Protein AF-0000000084946581 (afdb_homodimer)

Nearest PDB structures (foldseek):
  7b93-assembly1_Y  TM=4.984E-01  e=3.154E+00  Mus musculus
  7b93-assembly1_Y  TM=4.983E-01  e=3.154E+00  Mus musculus

InterPro domains:
  IPR021560 Protein of unknown function DUF3021 [PF11457] (9-138)

Organism: NCBI:txid445974

pLDDT: mean 90.72, std 8.9, range [50.88, 98.25]

Radius of gyration: 22.14 Å; Cα contacts (8 Å, |Δi|>4): 263; chains: 2; bounding box: 52×68×48 Å

Structure (mmCIF, N/CA/C/O backbone):
data_AF-0000000084946581-model_v1
#
loop_
_entity.id
_entity.type
_entity.pdbx_description
1 polymer 'Uncharacterized protein'
#
loop_
_atom_site.group_PDB
_atom_site.id
_atom_site.type_symbol
_atom_site.label_atom_id
_atom_site.label_alt_id
_atom_site.label_comp_id
_atom_site.label_asym_id
_atom_site.label_entity_id
_atom_site.label_seq_id
_atom_site.pdbx_PDB_ins_code
_atom_site.Cartn_x
_atom_site.Cartn_y
_atom_site.Cartn_z
_atom_site.occupancy
_atom_site.B_iso_or_equiv
_atom_site.auth_seq_id
_atom_site.auth_comp_id
_atom_site.auth_asym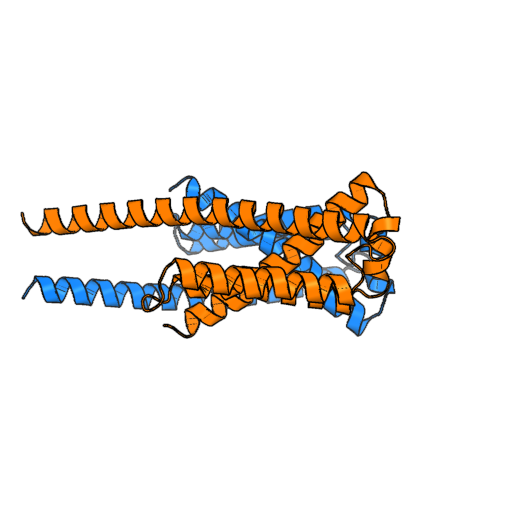_id
_atom_site.auth_atom_id
_atom_site.pdbx_PDB_model_num
ATOM 1 N N . MET A 1 1 ? -13.375 21.219 0.239 1 50.88 1 MET A N 1
ATOM 2 C CA . MET A 1 1 ? -12.898 19.859 0.03 1 50.88 1 MET A CA 1
ATOM 3 C C . MET A 1 1 ? -11.898 19.797 -1.116 1 50.88 1 MET A C 1
ATOM 5 O O . MET A 1 1 ? -12.156 20.328 -2.199 1 50.88 1 MET A O 1
ATOM 9 N N . ARG A 1 2 ? -10.484 19.656 -0.845 1 69.38 2 ARG A N 1
ATOM 10 C CA . ARG A 1 2 ? -9.508 19.922 -1.896 1 69.38 2 ARG A CA 1
ATOM 11 C C . ARG A 1 2 ? -9.266 18.672 -2.75 1 69.38 2 ARG A C 1
ATOM 13 O O . ARG A 1 2 ? -9.312 17.547 -2.244 1 69.38 2 ARG A O 1
ATOM 20 N N . PHE A 1 3 ? -9.484 18.797 -4.02 1 71.56 3 PHE A N 1
ATOM 21 C CA . PHE A 1 3 ? -9.227 17.797 -5.043 1 71.56 3 PHE A CA 1
ATOM 22 C C . PHE A 1 3 ? -7.984 16.984 -4.703 1 71.56 3 PHE A C 1
ATOM 24 O O . PHE A 1 3 ? -7.961 15.758 -4.891 1 71.56 3 PHE A O 1
ATOM 31 N N . LYS A 1 4 ? -7.148 17.562 -4.109 1 76.56 4 LYS A N 1
ATOM 32 C CA . LYS A 1 4 ? -5.891 16.906 -3.777 1 76.56 4 LYS A CA 1
ATOM 33 C C . LYS A 1 4 ? -6.09 15.852 -2.691 1 76.56 4 LYS A C 1
ATOM 35 O O . LYS A 1 4 ? -5.453 14.797 -2.721 1 76.56 4 LYS A O 1
ATOM 40 N N . ASP A 1 5 ? -6.965 16.094 -1.847 1 81.12 5 ASP A N 1
ATOM 41 C CA . ASP A 1 5 ? -7.281 15.109 -0.809 1 81.12 5 ASP A CA 1
ATOM 42 C C . ASP A 1 5 ? -7.922 13.859 -1.408 1 81.12 5 ASP A C 1
ATOM 44 O O . ASP A 1 5 ? -7.562 12.742 -1.05 1 81.12 5 ASP A O 1
ATOM 48 N N . LEU A 1 6 ? -8.742 14.195 -2.344 1 83.19 6 LEU A N 1
ATOM 49 C CA . LEU A 1 6 ? -9.445 13.086 -2.971 1 83.19 6 LEU A CA 1
ATOM 50 C C . LEU A 1 6 ? -8.469 12.18 -3.713 1 83.19 6 LEU A C 1
ATOM 52 O O . LEU A 1 6 ? -8.594 10.953 -3.666 1 83.19 6 LEU A O 1
ATOM 56 N N . VAL A 1 7 ? -7.5 12.773 -4.34 1 83.94 7 VAL A N 1
ATOM 57 C CA . VAL A 1 7 ? -6.5 12.023 -5.09 1 83.94 7 VAL A CA 1
ATOM 58 C C . VAL A 1 7 ? -5.637 11.211 -4.129 1 83.94 7 VAL A C 1
ATOM 60 O O . VAL A 1 7 ? -5.383 10.031 -4.363 1 83.94 7 VAL A O 1
ATOM 63 N N . SER A 1 8 ? -5.289 11.711 -3.033 1 85.69 8 SER A N 1
ATOM 64 C CA . SER A 1 8 ? -4.469 11.023 -2.043 1 85.69 8 SER A CA 1
ATOM 65 C C . SER A 1 8 ? -5.215 9.844 -1.427 1 85.69 8 SER A C 1
ATOM 67 O O . SER A 1 8 ? -4.633 8.781 -1.213 1 85.69 8 SER A O 1
ATOM 69 N N . TYR A 1 9 ? -6.504 10.117 -1.206 1 89.38 9 TYR A N 1
ATOM 70 C CA . TYR A 1 9 ? -7.309 9.039 -0.648 1 89.38 9 TYR A CA 1
ATOM 71 C C . TYR A 1 9 ? -7.473 7.902 -1.654 1 89.38 9 TYR A C 1
ATOM 73 O O . TYR A 1 9 ? -7.457 6.727 -1.283 1 89.38 9 TYR A O 1
ATOM 81 N N . PHE A 1 10 ? -7.641 8.312 -2.869 1 92.31 10 PHE A N 1
ATOM 82 C CA . PHE A 1 10 ? -7.812 7.32 -3.924 1 92.31 10 PHE A CA 1
ATOM 83 C C . PHE A 1 10 ? -6.582 6.43 -4.043 1 92.31 10 PHE A C 1
ATOM 85 O O . PHE A 1 10 ? -6.684 5.203 -3.98 1 92.31 10 PHE A O 1
ATOM 92 N N . PHE A 1 11 ? -5.367 7 -4.074 1 89.31 11 PHE A N 1
ATOM 93 C CA . PHE A 1 11 ? -4.133 6.242 -4.219 1 89.31 11 PHE A CA 1
ATOM 94 C C . PHE A 1 11 ? -3.801 5.496 -2.932 1 89.31 11 PHE A C 1
ATOM 96 O O . PHE A 1 11 ? -3.238 4.402 -2.969 1 89.31 11 PHE A O 1
ATOM 103 N N . GLY A 1 12 ? -4.152 6.098 -1.832 1 91.38 12 GLY A N 1
ATOM 104 C CA . GLY A 1 12 ? -4.016 5.387 -0.571 1 91.38 12 GLY A CA 1
ATOM 105 C C . GLY A 1 12 ? -4.848 4.117 -0.51 1 91.38 12 GLY A C 1
ATOM 106 O O . GLY A 1 12 ? -4.379 3.082 -0.038 1 91.38 12 GLY A O 1
ATOM 107 N N . GLY A 1 13 ? -6.07 4.254 -1.005 1 94.5 13 GLY A N 1
ATOM 108 C CA . GLY A 1 13 ? -6.926 3.08 -1.065 1 94.5 13 GLY A CA 1
ATOM 109 C C . GLY A 1 13 ? -6.352 1.963 -1.915 1 94.5 13 GLY A C 1
ATOM 110 O O . GLY A 1 13 ? -6.363 0.799 -1.51 1 94.5 13 GLY A O 1
ATOM 111 N N . ILE A 1 14 ? -5.832 2.354 -3.006 1 95.88 14 ILE A N 1
ATOM 112 C CA . ILE A 1 14 ? -5.211 1.381 -3.9 1 95.88 14 ILE A CA 1
ATOM 113 C C . ILE A 1 14 ? -4.047 0.693 -3.188 1 95.88 14 ILE A C 1
ATOM 115 O O . ILE A 1 14 ? -3.939 -0.535 -3.207 1 95.88 14 ILE A O 1
ATOM 119 N N . ALA A 1 15 ? -3.221 1.466 -2.57 1 94.56 15 ALA A N 1
ATOM 120 C CA . ALA A 1 15 ? -2.051 0.937 -1.873 1 94.56 15 ALA A CA 1
ATOM 121 C C . ALA A 1 15 ? -2.461 -0.044 -0.778 1 94.56 15 ALA A C 1
ATOM 123 O O . ALA A 1 15 ? -1.864 -1.113 -0.638 1 94.56 15 ALA A O 1
ATOM 124 N N . TRP A 1 16 ? -3.465 0.257 -0.111 1 93.81 16 TRP A N 1
ATOM 125 C CA . TRP A 1 16 ? -3.904 -0.614 0.974 1 93.81 16 TRP A CA 1
ATOM 126 C C . TRP A 1 16 ? -4.539 -1.888 0.426 1 93.81 16 TRP A C 1
ATOM 128 O O . TRP A 1 16 ? -4.414 -2.959 1.025 1 93.81 16 TRP A O 1
ATOM 138 N N . GLY A 1 17 ? -5.238 -1.729 -0.669 1 97.19 17 GLY A N 1
ATOM 139 C CA . GLY A 1 17 ? -5.754 -2.914 -1.337 1 97.19 17 GLY A CA 1
ATOM 140 C C . GLY A 1 17 ? -4.664 -3.889 -1.742 1 97.19 17 GLY A C 1
ATOM 141 O O . GLY A 1 17 ? -4.777 -5.094 -1.502 1 97.19 17 GLY A O 1
ATOM 142 N N . CYS A 1 18 ? -3.609 -3.342 -2.264 1 97.69 18 CYS A N 1
ATOM 143 C CA . CYS A 1 18 ? -2.469 -4.164 -2.65 1 97.69 18 CYS A CA 1
ATOM 144 C C . CYS A 1 18 ? -1.82 -4.809 -1.43 1 97.69 18 CYS A C 1
ATOM 146 O O . CYS A 1 18 ? -1.44 -5.98 -1.469 1 97.69 18 CYS A O 1
ATOM 148 N N . THR A 1 19 ? -1.726 -4.07 -0.416 1 97.12 19 THR A N 1
ATOM 149 C CA . THR A 1 19 ? -1.129 -4.582 0.813 1 97.12 19 THR A CA 1
ATOM 150 C C . THR A 1 19 ? -1.938 -5.754 1.361 1 97.12 19 THR A C 1
ATOM 152 O O . THR A 1 19 ? -1.372 -6.781 1.741 1 97.12 19 THR A O 1
ATOM 155 N N . PHE A 1 20 ? -3.225 -5.609 1.349 1 96.25 20 PHE A N 1
ATOM 156 C CA . PHE A 1 20 ? -4.078 -6.68 1.854 1 96.25 20 PHE A CA 1
ATOM 157 C C . PHE A 1 20 ? -3.953 -7.926 0.987 1 96.25 20 PHE A C 1
ATOM 159 O O . PHE A 1 20 ? -3.934 -9.047 1.501 1 96.25 20 PHE A O 1
ATOM 166 N N . LEU A 1 21 ? -3.916 -7.691 -0.297 1 97.56 21 LEU A N 1
ATOM 167 C CA . LEU A 1 21 ? -3.744 -8.82 -1.204 1 97.56 21 LEU A CA 1
ATOM 168 C C . LEU A 1 21 ? -2.473 -9.594 -0.873 1 97.56 21 LEU A C 1
ATOM 170 O O . LEU A 1 21 ? -2.5 -10.82 -0.756 1 97.56 21 LEU A O 1
ATOM 174 N N . VAL A 1 22 ? -1.387 -8.898 -0.656 1 98 22 VAL A N 1
ATOM 175 C CA . VAL A 1 22 ? -0.093 -9.523 -0.411 1 98 22 VAL A CA 1
ATOM 176 C C . VAL A 1 22 ? -0.102 -10.211 0.953 1 98 22 VAL A C 1
ATOM 178 O O . VAL A 1 22 ? 0.325 -11.359 1.078 1 98 22 VAL A O 1
ATOM 181 N N . VAL A 1 23 ? -0.625 -9.586 1.946 1 96.62 23 VAL A N 1
ATOM 182 C CA . VAL A 1 23 ? -0.597 -10.102 3.311 1 96.62 23 VAL A CA 1
ATOM 183 C C . VAL A 1 23 ? -1.479 -11.344 3.414 1 96.62 23 VAL A C 1
ATOM 185 O O . VAL A 1 23 ? -1.081 -12.344 4.008 1 96.62 23 VAL A O 1
ATOM 188 N N . ILE A 1 24 ? -2.689 -11.305 2.828 1 95.94 24 ILE A N 1
ATOM 189 C CA . ILE A 1 24 ? -3.602 -12.438 2.898 1 95.94 24 ILE A CA 1
ATOM 190 C C . ILE A 1 24 ? -2.984 -13.641 2.188 1 95.94 24 ILE A C 1
ATOM 192 O O . ILE A 1 24 ? -3.066 -14.773 2.678 1 95.94 24 ILE A O 1
ATOM 196 N N . ASN A 1 25 ? -2.387 -13.375 1.045 1 97 25 ASN A N 1
ATOM 197 C CA . ASN A 1 25 ? -1.776 -14.477 0.316 1 97 25 ASN A CA 1
ATOM 198 C C . ASN A 1 25 ? -0.509 -14.977 1.007 1 97 25 ASN A C 1
ATOM 200 O O . ASN A 1 25 ? -0.182 -16.156 0.936 1 97 25 ASN A O 1
ATOM 204 N N . LEU A 1 26 ? 0.194 -14.062 1.683 1 96.94 26 LEU A N 1
ATOM 205 C CA . LEU A 1 26 ? 1.337 -14.477 2.49 1 96.94 26 LEU A CA 1
ATOM 206 C C . LEU A 1 26 ? 0.899 -15.398 3.623 1 96.94 26 LEU A C 1
ATOM 208 O O . LEU A 1 26 ? 1.498 -16.453 3.834 1 96.94 26 LEU A O 1
ATOM 212 N N . ILE A 1 27 ? -0.111 -15.055 4.316 1 95.12 27 ILE A N 1
ATOM 213 C CA . ILE A 1 27 ? -0.644 -15.867 5.406 1 95.12 27 ILE A CA 1
ATOM 214 C C . ILE A 1 27 ? -1.165 -17.188 4.852 1 95.12 27 ILE A C 1
ATOM 216 O O . ILE A 1 27 ? -0.844 -18.266 5.379 1 95.12 27 ILE A O 1
ATOM 220 N N . GLY A 1 28 ? -1.951 -17.125 3.783 1 94.75 28 GLY A N 1
ATOM 221 C CA . GLY A 1 28 ? -2.492 -18.328 3.168 1 94.75 28 GLY A CA 1
ATOM 222 C C . GLY A 1 28 ? -1.419 -19.297 2.701 1 94.75 28 GLY A C 1
ATOM 223 O O . GLY A 1 28 ? -1.53 -20.516 2.912 1 94.75 28 GLY A O 1
ATOM 224 N N . TYR A 1 29 ? -0.455 -18.672 2.068 1 95.5 29 TYR A N 1
ATOM 225 C CA . TYR A 1 29 ? 0.656 -19.5 1.602 1 95.5 29 TYR A CA 1
ATOM 226 C C . TYR A 1 29 ? 1.363 -20.172 2.77 1 95.5 29 TYR A C 1
ATOM 228 O O . TYR A 1 29 ? 1.72 -21.344 2.689 1 95.5 29 TYR A O 1
ATOM 236 N N . THR A 1 30 ? 1.602 -19.516 3.885 1 93.81 30 THR A N 1
ATOM 237 C CA . THR A 1 30 ? 2.332 -20.031 5.035 1 93.81 30 THR A CA 1
ATOM 238 C C . THR A 1 30 ? 1.513 -21.078 5.77 1 93.81 30 THR A C 1
ATOM 240 O O . THR A 1 30 ? 2.064 -22.062 6.285 1 93.81 30 THR A O 1
ATOM 243 N N . VAL A 1 31 ? 0.227 -21 5.754 1 93.62 31 VAL A N 1
ATOM 244 C CA . VAL A 1 31 ? -0.639 -21.875 6.531 1 93.62 31 VAL A CA 1
ATOM 245 C C . VAL A 1 31 ? -1.073 -23.062 5.68 1 93.62 31 VAL A C 1
ATOM 247 O O . VAL A 1 31 ? -1.074 -24.203 6.145 1 93.62 31 VAL A O 1
ATOM 250 N N . ILE A 1 32 ? -1.437 -22.828 4.445 1 92.81 32 ILE A N 1
ATOM 251 C CA . ILE A 1 32 ? -2.061 -23.844 3.596 1 92.81 32 ILE A CA 1
ATOM 252 C C . ILE A 1 32 ? -1.046 -24.359 2.578 1 92.81 32 ILE A C 1
ATOM 254 O O . ILE A 1 32 ? -1.112 -25.516 2.158 1 92.81 32 ILE A O 1
ATOM 258 N N . GLY A 1 33 ? -0.129 -23.453 2.146 1 92.94 33 GLY A N 1
ATOM 259 C CA . GLY A 1 33 ? 0.841 -23.844 1.134 1 92.94 33 GLY A CA 1
ATOM 260 C C . GLY A 1 33 ? 0.564 -23.219 -0.223 1 92.94 33 GLY A C 1
ATOM 261 O O . GLY A 1 33 ? -0.243 -22.297 -0.336 1 92.94 33 GLY A O 1
ATOM 262 N N . SER A 1 34 ? 1.146 -23.703 -1.276 1 92.5 34 SER A N 1
ATOM 263 C CA . SER A 1 34 ? 1.155 -23.094 -2.602 1 92.5 34 SER A CA 1
ATOM 264 C C . SER A 1 34 ? -0.217 -23.188 -3.262 1 92.5 34 SER A C 1
ATOM 266 O O . SER A 1 34 ? -0.547 -22.375 -4.133 1 92.5 34 SER A O 1
ATOM 268 N N . THR A 1 35 ? -1.022 -24.156 -2.779 1 93.62 35 THR A N 1
ATOM 269 C CA . THR A 1 35 ? -2.344 -24.312 -3.377 1 93.62 35 THR A CA 1
ATOM 270 C C . THR A 1 35 ? -3.205 -23.078 -3.131 1 93.62 35 THR A C 1
ATOM 272 O O . THR A 1 35 ? -4.098 -22.766 -3.924 1 93.62 35 THR A O 1
ATOM 275 N N . PHE A 1 36 ? -2.91 -22.359 -2.117 1 94.56 36 PHE A N 1
ATOM 276 C CA . PHE A 1 36 ? -3.662 -21.156 -1.785 1 94.56 36 PHE A CA 1
ATOM 277 C C . PHE A 1 36 ? -3.461 -20.078 -2.848 1 94.56 36 PHE A C 1
ATOM 279 O O . PHE A 1 36 ? -4.32 -19.219 -3.035 1 94.56 36 PHE A O 1
ATOM 286 N N . LEU A 1 37 ? -2.328 -20.156 -3.566 1 95.25 37 LEU A N 1
ATOM 287 C CA . LEU A 1 37 ? -1.97 -19.125 -4.531 1 95.25 37 LEU A CA 1
ATOM 288 C C . LEU A 1 37 ? -2.549 -19.438 -5.906 1 95.25 37 LEU A C 1
ATOM 290 O O . LEU A 1 37 ? -2.496 -18.609 -6.812 1 95.25 37 LEU A O 1
ATOM 294 N N . GLU A 1 38 ? -3.135 -20.594 -6.07 1 93.62 38 GLU A N 1
ATOM 295 C CA . GLU A 1 38 ? -3.555 -21.078 -7.379 1 93.62 38 GLU A CA 1
ATOM 296 C C . GLU A 1 38 ? -4.555 -20.125 -8.031 1 93.62 38 GLU A C 1
ATOM 298 O O . GLU A 1 38 ? -4.398 -19.75 -9.195 1 93.62 38 GLU A O 1
ATOM 303 N N . PRO A 1 39 ? -5.574 -19.641 -7.262 1 93.31 39 PRO A N 1
ATOM 304 C CA . PRO A 1 39 ? -6.496 -18.703 -7.895 1 93.31 39 PRO A CA 1
ATOM 305 C C . PRO A 1 39 ? -5.809 -17.422 -8.344 1 93.31 39 PRO A C 1
ATOM 307 O O . PRO A 1 39 ? -6.156 -16.859 -9.391 1 93.31 39 PRO A O 1
ATOM 310 N N . LEU A 1 40 ? -4.859 -16.969 -7.562 1 93.88 40 LEU A N 1
ATOM 311 C CA . LEU A 1 40 ? -4.105 -15.766 -7.898 1 93.88 40 LEU A CA 1
ATOM 312 C C . LEU A 1 40 ? -3.311 -15.961 -9.188 1 93.88 40 LEU A C 1
ATOM 314 O O . LEU A 1 40 ? -3.295 -15.086 -10.047 1 93.88 40 LEU A O 1
ATOM 318 N N . MET A 1 41 ? -2.674 -17.141 -9.273 1 91.12 41 MET A N 1
ATOM 319 C CA . MET A 1 41 ? -1.888 -17.453 -10.461 1 91.12 41 MET A CA 1
ATOM 320 C C . MET A 1 41 ? -2.785 -17.594 -11.688 1 91.12 41 MET A C 1
ATOM 322 O O . MET A 1 41 ? -2.395 -17.203 -12.789 1 91.12 41 MET A O 1
ATOM 326 N N . GLU A 1 42 ? -3.982 -18.109 -11.508 1 92.19 42 GLU A N 1
ATOM 327 C CA . GLU A 1 42 ? -4.91 -18.359 -12.602 1 92.19 42 GLU A CA 1
ATOM 328 C C . GLU A 1 42 ? -5.43 -17.047 -13.195 1 92.19 42 GLU A C 1
ATOM 330 O O . GLU A 1 42 ? -5.598 -16.938 -14.414 1 92.19 42 GLU A O 1
ATOM 335 N N . ASN A 1 43 ? -5.691 -16.078 -12.398 1 93.94 43 ASN A N 1
ATOM 336 C CA . ASN A 1 43 ? -6.195 -14.797 -12.867 1 93.94 43 ASN A CA 1
ATOM 337 C C . ASN A 1 43 ? -5.66 -13.641 -12.023 1 93.94 43 ASN A C 1
ATOM 339 O O . ASN A 1 43 ? -6.426 -12.977 -11.32 1 93.94 43 ASN A O 1
ATOM 343 N N . PHE A 1 44 ? -4.457 -13.328 -12.219 1 96.44 44 PHE A N 1
ATOM 344 C CA . PHE A 1 44 ? -3.768 -12.328 -11.414 1 96.44 44 PHE A CA 1
ATOM 345 C C . PHE A 1 44 ? -4.395 -10.953 -11.609 1 96.44 44 PHE A C 1
ATOM 347 O O . PHE A 1 44 ? -4.559 -10.195 -10.641 1 96.44 44 PHE A O 1
ATOM 354 N N . VAL A 1 45 ? -4.793 -10.609 -12.812 1 96.75 45 VAL A N 1
ATOM 355 C CA . VAL A 1 45 ? -5.324 -9.297 -13.141 1 96.75 45 VAL A CA 1
ATOM 356 C C . VAL A 1 45 ? -6.594 -9.031 -12.336 1 96.75 45 VAL A C 1
ATOM 358 O O . VAL A 1 45 ? -6.707 -8 -11.672 1 96.75 45 VAL A O 1
ATOM 361 N N . MET A 1 46 ? -7.449 -9.922 -12.32 1 96.94 46 MET A N 1
ATOM 362 C CA . MET A 1 46 ? -8.734 -9.711 -11.648 1 96.94 46 MET A CA 1
ATOM 363 C C . MET A 1 46 ? -8.555 -9.641 -10.141 1 96.94 46 MET A C 1
ATOM 365 O O . MET A 1 46 ? -9.211 -8.836 -9.469 1 96.94 46 MET A O 1
ATOM 369 N N . HIS A 1 47 ? -7.684 -10.461 -9.602 1 97.5 47 HIS A N 1
ATOM 370 C CA . HIS A 1 47 ? -7.461 -10.43 -8.164 1 97.5 47 HIS A CA 1
ATOM 371 C C . HIS A 1 47 ? -6.73 -9.164 -7.742 1 97.5 47 HIS A C 1
ATOM 373 O O . HIS A 1 47 ? -7.043 -8.578 -6.699 1 97.5 47 HIS A O 1
ATOM 379 N N . ALA A 1 48 ? -5.777 -8.742 -8.555 1 97.69 48 ALA A N 1
ATOM 380 C CA . ALA A 1 48 ? -5.074 -7.496 -8.273 1 97.69 48 ALA A CA 1
ATOM 381 C C . ALA A 1 48 ? -6.016 -6.301 -8.367 1 97.69 48 ALA A C 1
ATOM 383 O O . ALA A 1 48 ? -6.094 -5.48 -7.449 1 97.69 48 ALA A O 1
ATOM 384 N N . VAL A 1 49 ? -6.746 -6.203 -9.461 1 97.62 49 VAL A N 1
ATOM 385 C CA . VAL A 1 49 ? -7.68 -5.105 -9.664 1 97.62 49 VAL A CA 1
ATOM 386 C C . VAL A 1 49 ? -8.789 -5.164 -8.617 1 97.62 49 VAL A C 1
ATOM 388 O O . VAL A 1 49 ? -9.18 -4.137 -8.062 1 97.62 49 VAL A O 1
ATOM 391 N N . GLY A 1 50 ? -9.273 -6.355 -8.352 1 98.19 50 GLY A N 1
ATOM 392 C CA . GLY A 1 50 ? -10.266 -6.52 -7.297 1 98.19 50 GLY A CA 1
ATOM 393 C C . GLY A 1 50 ? -9.797 -6.008 -5.949 1 98.19 50 GLY A C 1
ATOM 394 O O . GLY A 1 50 ? -10.539 -5.316 -5.25 1 98.19 50 GLY A O 1
ATOM 395 N N . ALA A 1 51 ? -8.625 -6.359 -5.598 1 98.12 51 ALA A N 1
ATOM 396 C CA . ALA A 1 51 ? -8.062 -5.902 -4.332 1 98.12 51 ALA A CA 1
ATOM 397 C C . ALA A 1 51 ? -7.934 -4.383 -4.305 1 98.12 51 ALA A C 1
ATOM 399 O O . ALA A 1 51 ? -8.203 -3.75 -3.279 1 98.12 51 ALA A O 1
ATOM 400 N N . MET A 1 52 ? -7.52 -3.783 -5.422 1 97.94 52 MET A N 1
ATOM 401 C CA . MET A 1 52 ? -7.406 -2.33 -5.516 1 97.94 52 MET A CA 1
ATOM 402 C C . MET A 1 52 ? -8.773 -1.67 -5.359 1 97.94 52 MET A C 1
ATOM 404 O O . MET A 1 52 ? -8.906 -0.666 -4.656 1 97.94 52 MET A O 1
ATOM 408 N N . VAL A 1 53 ? -9.734 -2.24 -5.996 1 98 53 VAL A N 1
ATOM 409 C CA . VAL A 1 53 ? -11.094 -1.705 -5.91 1 98 53 VAL A CA 1
ATOM 410 C C . VAL A 1 53 ? -11.594 -1.809 -4.473 1 98 53 VAL A C 1
ATOM 412 O O . VAL A 1 53 ? -12.18 -0.86 -3.943 1 98 53 VAL A O 1
ATOM 415 N N . VAL A 1 54 ? -11.352 -2.957 -3.832 1 97.69 54 VAL A N 1
ATOM 416 C CA . VAL A 1 54 ? -11.742 -3.133 -2.436 1 97.69 54 VAL A CA 1
ATOM 417 C C . VAL A 1 54 ? -11.047 -2.086 -1.57 1 97.69 54 VAL A C 1
ATOM 419 O O . VAL A 1 54 ? -11.664 -1.485 -0.691 1 97.69 54 VAL A O 1
ATOM 422 N N . GLY A 1 55 ? -9.781 -1.866 -1.822 1 97.12 55 GLY A N 1
ATOM 423 C CA . GLY A 1 55 ? -9.047 -0.848 -1.088 1 97.12 55 GLY A CA 1
ATOM 424 C C . GLY A 1 55 ? -9.633 0.541 -1.241 1 97.12 55 GLY A C 1
ATOM 425 O O . GLY A 1 55 ? -9.695 1.305 -0.276 1 97.12 55 GLY A O 1
ATOM 426 N N . VAL A 1 56 ? -10.07 0.846 -2.412 1 96.69 56 VAL A N 1
ATOM 427 C CA . VAL A 1 56 ? -10.703 2.137 -2.668 1 96.69 56 VAL A CA 1
ATOM 428 C C . VAL A 1 56 ? -12.031 2.221 -1.93 1 96.69 56 VAL A C 1
ATOM 430 O O . VAL A 1 56 ? -12.32 3.221 -1.269 1 96.69 56 VAL A O 1
ATOM 433 N N . CYS A 1 57 ? -12.781 1.189 -1.957 1 96.69 57 CYS A N 1
ATOM 434 C CA . CYS A 1 57 ? -14.078 1.159 -1.288 1 96.69 57 CYS A CA 1
ATOM 435 C C . CYS A 1 57 ? -13.914 1.276 0.222 1 96.69 57 CYS A C 1
ATOM 437 O O . CYS A 1 57 ? -14.688 1.974 0.882 1 96.69 57 CYS A O 1
ATOM 439 N N . CYS A 1 58 ? -12.898 0.633 0.745 1 94.19 58 CYS A N 1
ATOM 440 C CA . CYS A 1 58 ? -12.719 0.594 2.191 1 94.19 58 CYS A CA 1
ATOM 441 C C . CYS A 1 58 ? -11.852 1.755 2.664 1 94.19 58 CYS A C 1
ATOM 443 O O . CYS A 1 58 ? -12.133 2.365 3.697 1 94.19 58 CYS A O 1
ATOM 445 N N . GLY A 1 59 ? -10.898 2.029 1.927 1 90.94 59 GLY A N 1
ATOM 446 C CA . GLY A 1 59 ? -9.93 3.018 2.371 1 90.94 59 GLY A CA 1
ATOM 447 C C . GLY A 1 59 ? -10.258 4.426 1.915 1 90.94 59 GLY A C 1
ATOM 448 O O . GLY A 1 59 ? -10.297 5.355 2.727 1 90.94 59 GLY A O 1
ATOM 449 N N . SER A 1 60 ? -10.523 4.582 0.642 1 91.25 60 SER A N 1
ATOM 450 C CA . SER A 1 60 ? -10.719 5.918 0.084 1 91.25 60 SER A CA 1
ATOM 451 C C . SER A 1 60 ? -12.008 6.547 0.595 1 91.25 60 SER A C 1
ATOM 453 O O . SER A 1 60 ? -12.102 7.77 0.722 1 91.25 60 SER A O 1
ATOM 455 N N . THR A 1 61 ? -12.953 5.789 0.943 1 92.88 61 THR A N 1
ATOM 456 C CA . THR A 1 61 ? -14.242 6.312 1.373 1 92.88 61 THR A CA 1
ATOM 457 C C . THR A 1 61 ? -14.148 6.887 2.783 1 92.88 61 THR A C 1
ATOM 459 O O . THR A 1 61 ? -15.055 7.598 3.23 1 92.88 61 THR A O 1
ATOM 462 N N . SER A 1 62 ? -13.016 6.633 3.459 1 92.06 62 SER A N 1
ATOM 463 C CA . SER A 1 62 ? -12.812 7.273 4.754 1 92.06 62 SER A CA 1
ATOM 464 C C . SER A 1 62 ? -12.758 8.789 4.617 1 92.06 62 SER A C 1
ATOM 466 O O . SER A 1 62 ? -12.836 9.516 5.613 1 92.06 62 SER A O 1
ATOM 468 N N . TYR A 1 63 ? -12.672 9.219 3.395 1 91.44 63 TYR A N 1
ATOM 469 C CA . TYR A 1 63 ? -12.719 10.648 3.115 1 91.44 63 TYR A CA 1
ATOM 470 C C . TYR A 1 63 ? -14 11.273 3.652 1 91.44 63 TYR A C 1
ATOM 472 O O . TYR A 1 63 ? -14.039 12.461 3.969 1 91.44 63 TYR A O 1
ATOM 480 N N . VAL A 1 64 ? -15.031 10.562 3.785 1 92.31 64 VAL A N 1
ATOM 481 C CA . VAL A 1 64 ? -16.344 11.047 4.227 1 92.31 64 VAL A CA 1
ATOM 482 C C . VAL A 1 64 ? -16.219 11.648 5.625 1 92.31 64 VAL A C 1
ATOM 484 O O . VAL A 1 64 ? -17.016 12.508 6.004 1 92.31 64 VAL A O 1
ATOM 487 N N . TYR A 1 65 ? -15.266 11.227 6.375 1 90.56 65 TYR A N 1
ATOM 488 C CA . TYR A 1 65 ? -15.094 11.711 7.738 1 90.56 65 TYR A CA 1
ATOM 489 C C . TYR A 1 65 ? -14.609 13.156 7.746 1 90.56 65 TYR A C 1
ATOM 491 O O . TYR A 1 65 ? -14.633 13.82 8.789 1 90.56 65 TYR A O 1
ATOM 499 N N . LYS A 1 66 ? -14.203 13.648 6.602 1 86.38 66 LYS A N 1
ATOM 500 C CA . LYS A 1 66 ? -13.773 15.039 6.484 1 86.38 66 LYS A CA 1
ATOM 501 C C . LYS A 1 66 ? -14.945 15.945 6.129 1 86.38 66 LYS A C 1
ATOM 503 O O . LYS A 1 66 ? -14.812 17.172 6.148 1 86.38 66 LYS A O 1
ATOM 508 N N . ILE A 1 67 ? -16.031 15.359 5.715 1 89.12 67 ILE A N 1
ATOM 509 C CA . ILE A 1 67 ? -17.219 16.141 5.359 1 89.12 67 ILE A CA 1
ATOM 510 C C . ILE A 1 67 ? -17.953 16.562 6.629 1 89.12 67 ILE A C 1
ATOM 512 O O . ILE A 1 67 ? -18.688 15.773 7.219 1 89.12 67 ILE A O 1
ATOM 516 N N . GLU A 1 68 ? -17.891 17.797 6.926 1 88.56 68 GLU A N 1
ATOM 517 C CA . GLU A 1 68 ? -18.391 18.328 8.195 1 88.56 68 GLU A CA 1
ATOM 518 C C . GLU A 1 68 ? -19.906 18.422 8.195 1 88.56 68 GLU A C 1
ATOM 520 O O . GLU A 1 68 ? -20.531 18.438 9.266 1 88.56 68 GLU A O 1
ATOM 525 N N . SER A 1 69 ? -20.516 18.5 7.078 1 93.69 69 SER A N 1
ATOM 526 C CA . SER A 1 69 ? -21.969 18.656 7 1 93.69 69 SER A CA 1
ATOM 527 C C . SER A 1 69 ? -22.672 17.344 7.336 1 93.69 69 SER A C 1
ATOM 529 O O . SER A 1 69 ? -23.875 17.328 7.574 1 93.69 69 SER A O 1
ATOM 531 N N . LEU A 1 70 ? -21.953 16.297 7.367 1 93.56 70 LEU A N 1
ATOM 532 C CA . LEU A 1 70 ? -22.531 15 7.707 1 93.56 70 LEU A CA 1
ATOM 533 C C . LEU A 1 70 ? -22.281 14.672 9.18 1 93.56 70 LEU A C 1
ATOM 535 O O . LEU A 1 70 ? -21.203 14.945 9.711 1 93.56 70 LEU A O 1
ATOM 539 N N . SER A 1 71 ? -23.344 14.086 9.781 1 95 71 SER A N 1
ATOM 540 C CA . SER A 1 71 ? -23.141 13.602 11.141 1 95 71 SER A CA 1
ATOM 541 C C . SER A 1 71 ? -22.203 12.406 11.18 1 95 71 SER A C 1
ATOM 543 O O . SER A 1 71 ? -22.016 11.727 10.164 1 95 71 SER A O 1
ATOM 545 N N . LEU A 1 72 ? -21.641 12.109 12.273 1 92.38 72 LEU A N 1
ATOM 546 C CA . LEU A 1 72 ? -20.734 10.984 12.43 1 92.38 72 LEU A CA 1
ATOM 547 C C . LEU A 1 72 ? -21.422 9.664 12.094 1 92.38 72 LEU A C 1
ATOM 549 O O . LEU A 1 72 ? -20.828 8.797 11.445 1 92.38 72 LEU A O 1
ATOM 553 N N . ARG A 1 73 ? -22.672 9.594 12.539 1 94.69 73 ARG A N 1
ATOM 554 C CA . ARG A 1 73 ? -23.422 8.375 12.266 1 94.69 73 ARG A CA 1
ATOM 555 C C . ARG A 1 73 ? -23.594 8.164 10.766 1 94.69 73 ARG A C 1
ATOM 557 O O . ARG A 1 73 ? -23.469 7.035 10.281 1 94.69 73 ARG A O 1
ATOM 564 N N . LYS A 1 74 ? -23.875 9.195 10.062 1 96.88 74 LYS A N 1
ATOM 565 C CA . LYS A 1 74 ? -24.031 9.109 8.617 1 96.88 74 LYS A CA 1
ATOM 566 C C . LYS A 1 74 ? -22.703 8.797 7.93 1 96.88 74 LYS A C 1
ATOM 568 O O . LYS A 1 74 ? -22.672 8.031 6.969 1 96.88 74 LYS A O 1
ATOM 573 N N . GLN A 1 75 ? -21.641 9.359 8.445 1 96 75 GLN A N 1
ATOM 574 C CA . GLN A 1 75 ? -20.297 9.086 7.918 1 96 75 GLN A CA 1
ATOM 575 C C . GLN A 1 75 ? -19.953 7.605 8.07 1 96 75 GLN A C 1
ATOM 577 O O . GLN A 1 75 ? -19.5 6.973 7.113 1 96 75 GLN A O 1
ATOM 582 N N . ILE A 1 76 ? -20.25 7.098 9.211 1 94.94 76 ILE A N 1
ATOM 583 C CA . ILE A 1 76 ? -19.953 5.695 9.492 1 94.94 76 ILE A CA 1
ATOM 584 C C . ILE A 1 76 ? -20.812 4.805 8.586 1 94.94 76 ILE A C 1
ATOM 586 O O . ILE A 1 76 ? -20.297 3.863 7.977 1 94.94 76 ILE A O 1
ATOM 590 N N . ALA A 1 77 ? -22.031 5.133 8.5 1 96.25 77 ALA A N 1
ATOM 591 C CA . ALA A 1 77 ? -22.953 4.336 7.68 1 96.25 77 ALA A CA 1
ATOM 592 C C . ALA A 1 77 ? -22.484 4.301 6.227 1 96.25 77 ALA A C 1
ATOM 594 O O . ALA A 1 77 ? -22.469 3.238 5.598 1 96.25 77 ALA A O 1
ATOM 595 N N . PHE A 1 78 ? -22.141 5.41 5.766 1 96.56 78 PHE A N 1
ATOM 596 C CA . PHE A 1 78 ? -21.688 5.492 4.387 1 96.56 78 PHE A CA 1
ATOM 597 C C . PHE A 1 78 ? -20.406 4.695 4.195 1 96.56 78 PHE A C 1
ATOM 599 O O . PHE A 1 78 ? -20.281 3.91 3.252 1 96.56 78 PHE A O 1
ATOM 606 N N . HIS A 1 79 ? -19.453 4.918 5.07 1 95.94 79 HIS A N 1
ATOM 607 C CA . HIS A 1 79 ? -18.172 4.25 4.988 1 95.94 79 HIS A CA 1
ATOM 608 C C . HIS A 1 79 ? -18.328 2.736 5.082 1 95.94 79 HIS A C 1
ATOM 610 O O . HIS A 1 79 ? -17.75 1.999 4.277 1 95.94 79 HIS A O 1
ATOM 616 N N . PHE A 1 80 ? -19.172 2.262 5.957 1 96.44 80 PHE A N 1
ATOM 617 C CA . PHE A 1 80 ? -19.328 0.831 6.191 1 96.44 80 PHE A CA 1
ATOM 618 C C . PHE A 1 80 ? -20.141 0.184 5.086 1 96.44 80 PHE A C 1
ATOM 620 O O . PHE A 1 80 ? -19.891 -0.958 4.699 1 96.44 80 PHE A O 1
ATOM 627 N N . THR A 1 81 ? -21.078 0.921 4.582 1 97.25 81 THR A N 1
ATOM 628 C CA . THR A 1 81 ? -21.906 0.38 3.506 1 97.25 81 THR A CA 1
ATOM 629 C C . THR A 1 81 ? -21.078 0.205 2.234 1 97.25 81 THR A C 1
ATOM 631 O O . THR A 1 81 ? -21.078 -0.869 1.628 1 97.25 81 THR A O 1
ATOM 634 N N . ILE A 1 82 ? -20.328 1.193 1.919 1 97.56 82 ILE A N 1
ATOM 635 C CA . ILE A 1 82 ? -19.547 1.14 0.688 1 97.56 82 ILE A CA 1
ATOM 636 C C . ILE A 1 82 ? -18.359 0.205 0.874 1 97.56 82 ILE A C 1
ATOM 638 O O . ILE A 1 82 ? -18.047 -0.596 -0.011 1 97.56 82 ILE A O 1
ATOM 642 N N . GLY A 1 83 ? -17.688 0.314 2.049 1 97.06 83 GLY A N 1
ATOM 643 C CA . GLY A 1 83 ? -16.531 -0.521 2.318 1 97.06 83 GLY A CA 1
ATOM 644 C C . GLY A 1 83 ? -16.859 -2 2.367 1 97.06 83 GLY A C 1
ATOM 645 O O . GLY A 1 83 ? -16.344 -2.785 1.572 1 97.06 83 GLY A O 1
ATOM 646 N N . LEU A 1 84 ? -17.812 -2.385 3.232 1 97 84 LEU A N 1
ATOM 647 C CA . LEU A 1 84 ? -18.203 -3.785 3.389 1 97 84 LEU A CA 1
ATOM 648 C C . LEU A 1 84 ? -18.984 -4.277 2.174 1 97 84 LEU A C 1
ATOM 650 O O . LEU A 1 84 ? -18.781 -5.406 1.723 1 97 84 LEU A O 1
ATOM 654 N N . GLY A 1 85 ? -19.844 -3.461 1.711 1 97.56 85 GLY A N 1
ATOM 655 C CA . GLY A 1 85 ? -20.594 -3.83 0.519 1 97.56 85 GLY A CA 1
ATOM 656 C C . GLY A 1 85 ? -19.703 -4.082 -0.687 1 97.56 85 GLY A C 1
ATOM 657 O O . GLY A 1 85 ? -19.859 -5.09 -1.379 1 97.56 85 GLY A O 1
ATOM 658 N N . GLY A 1 86 ? -18.781 -3.123 -0.946 1 97.75 86 GLY A N 1
ATOM 659 C CA . GLY A 1 86 ? -17.844 -3.295 -2.039 1 97.75 86 GLY A CA 1
ATOM 660 C C . GLY A 1 86 ? -16.984 -4.531 -1.89 1 97.75 86 GLY A C 1
ATOM 661 O O . GLY A 1 86 ? -16.766 -5.266 -2.857 1 97.75 86 GLY A O 1
ATOM 662 N N . TYR A 1 87 ? -16.516 -4.789 -0.682 1 97.94 87 TYR A N 1
ATOM 663 C CA . TYR A 1 87 ? -15.688 -5.965 -0.411 1 97.94 87 TYR A CA 1
ATOM 664 C C . TYR A 1 87 ? -16.453 -7.246 -0.701 1 97.94 87 TYR A C 1
ATOM 666 O O . TYR A 1 87 ? -15.953 -8.141 -1.386 1 97.94 87 TYR A O 1
ATOM 674 N N . LEU A 1 88 ? -17.703 -7.324 -0.166 1 97.69 88 LEU A N 1
ATOM 675 C CA . LEU A 1 88 ? -18.484 -8.555 -0.303 1 97.69 88 LEU A CA 1
ATOM 676 C C . LEU A 1 88 ? -18.844 -8.805 -1.763 1 97.69 88 LEU A C 1
ATOM 678 O O . LEU A 1 88 ? -18.875 -9.953 -2.207 1 97.69 88 LEU A O 1
ATOM 682 N N . LEU A 1 89 ? -19.094 -7.773 -2.498 1 97.56 89 LEU A N 1
ATOM 683 C CA . LEU A 1 89 ? -19.406 -7.906 -3.92 1 97.56 89 LEU A CA 1
ATOM 684 C C . LEU A 1 89 ? -18.203 -8.469 -4.68 1 97.56 89 LEU A C 1
ATOM 686 O O . LEU A 1 89 ? -18.344 -9.406 -5.469 1 97.56 89 LEU A O 1
ATOM 690 N N . ILE A 1 90 ? -17.031 -7.93 -4.43 1 98 90 ILE A N 1
ATOM 691 C CA . ILE A 1 90 ? -15.828 -8.375 -5.109 1 98 90 ILE A CA 1
ATOM 692 C C . ILE A 1 90 ? -15.477 -9.789 -4.664 1 98 90 ILE A C 1
ATOM 694 O O . ILE A 1 90 ? -15.102 -10.633 -5.484 1 98 90 ILE A O 1
ATOM 698 N N . ALA A 1 91 ? -15.617 -10.062 -3.35 1 97.25 91 ALA A N 1
ATOM 699 C CA . ALA A 1 91 ? -15.336 -11.391 -2.812 1 97.25 91 ALA A CA 1
ATOM 700 C C . ALA A 1 91 ? -16.219 -12.453 -3.471 1 97.25 91 ALA A C 1
ATOM 702 O O . ALA A 1 91 ? -15.758 -13.555 -3.768 1 97.25 91 ALA A O 1
ATOM 703 N N . TYR A 1 92 ? -17.453 -12.086 -3.689 1 96.38 92 TYR A N 1
ATOM 704 C CA . TYR A 1 92 ? -18.375 -12.992 -4.348 1 96.38 92 TYR A CA 1
ATOM 705 C C . TYR A 1 92 ? -17.984 -13.211 -5.805 1 96.38 92 TYR A C 1
ATOM 707 O O . TYR A 1 92 ? -17.922 -14.352 -6.266 1 96.38 92 TYR A O 1
ATOM 715 N N . LYS A 1 93 ? -17.703 -12.203 -6.508 1 96.44 93 LYS A N 1
ATOM 716 C CA . LYS A 1 93 ? -17.422 -12.266 -7.941 1 96.44 93 LYS A CA 1
ATOM 717 C C . LYS A 1 93 ? -16.109 -12.992 -8.211 1 96.44 93 LYS A C 1
ATOM 719 O O . LYS A 1 93 ? -15.977 -13.695 -9.219 1 96.44 93 LYS A O 1
ATOM 724 N N . LEU A 1 94 ? -15.125 -12.883 -7.289 1 96.56 94 LEU A N 1
ATOM 725 C CA . LEU A 1 94 ? -13.797 -13.422 -7.555 1 96.56 94 LEU A CA 1
ATOM 726 C C . LEU A 1 94 ? -13.594 -14.75 -6.832 1 96.56 94 LEU A C 1
ATOM 728 O O . LEU A 1 94 ? -12.508 -15.336 -6.891 1 96.56 94 LEU A O 1
ATOM 732 N N . GLY A 1 95 ? -14.609 -15.164 -6.023 1 94.94 95 GLY A N 1
ATOM 733 C CA . GLY A 1 95 ? -14.555 -16.484 -5.402 1 94.94 95 GLY A CA 1
ATOM 734 C C . GLY A 1 95 ? -13.781 -16.484 -4.098 1 94.94 95 GLY A C 1
ATOM 735 O O . GLY A 1 95 ? -13.305 -17.547 -3.666 1 94.94 95 GLY A O 1
ATOM 736 N N . TRP A 1 96 ? -13.602 -15.359 -3.496 1 94.81 96 TRP A N 1
ATOM 737 C CA . TRP A 1 96 ? -12.922 -15.312 -2.205 1 94.81 96 TRP A CA 1
ATOM 738 C C . TRP A 1 96 ? -13.812 -15.875 -1.102 1 94.81 96 TRP A C 1
ATOM 740 O O . TRP A 1 96 ? -13.32 -16.297 -0.05 1 94.81 96 TRP A O 1
ATOM 750 N N . MET A 1 97 ? -15.055 -15.891 -1.321 1 94.81 97 MET A N 1
ATOM 751 C CA . MET A 1 97 ? -16.062 -16.328 -0.355 1 94.81 97 MET A CA 1
ATOM 752 C C . MET A 1 97 ? -16.5 -17.766 -0.641 1 94.81 97 MET A C 1
ATOM 754 O O . MET A 1 97 ? -16.844 -18.094 -1.775 1 94.81 97 MET A O 1
ATOM 758 N N . PRO A 1 98 ? -16.469 -18.578 0.428 1 92.81 98 PRO A N 1
ATOM 759 C CA . PRO A 1 98 ? -16.984 -19.922 0.224 1 92.81 98 PRO A CA 1
ATOM 760 C C . PRO A 1 98 ? -18.5 -19.969 0.135 1 92.81 98 PRO A C 1
ATOM 762 O O . PRO A 1 98 ? -19.188 -19.875 1.157 1 92.81 98 PRO A O 1
ATOM 765 N N . ILE A 1 99 ? -19.062 -20.281 -1.031 1 92.75 99 ILE A N 1
ATOM 766 C CA . ILE A 1 99 ? -20.5 -20.156 -1.239 1 92.75 99 ILE A CA 1
ATOM 767 C C . ILE A 1 99 ? -21.141 -21.547 -1.3 1 92.75 99 ILE A C 1
ATOM 769 O O . ILE A 1 99 ? -22.328 -21.688 -1.602 1 92.75 99 ILE A O 1
ATOM 773 N N . SER A 1 100 ? -20.406 -22.562 -1.011 1 93.19 100 SER A N 1
ATOM 774 C CA . SER A 1 100 ? -20.906 -23.938 -1.106 1 93.19 100 SER A CA 1
ATOM 775 C C . SER A 1 100 ? -21.922 -24.234 -0.013 1 93.19 100 SER A C 1
ATOM 777 O O . SER A 1 100 ? -22.781 -25.094 -0.176 1 93.19 100 SER A O 1
ATOM 779 N N . ASN A 1 101 ? -21.797 -23.547 1.122 1 94.25 101 ASN A N 1
ATOM 780 C CA . ASN A 1 101 ? -22.625 -23.75 2.307 1 94.25 101 ASN A CA 1
ATOM 781 C C . ASN A 1 101 ? -22.984 -22.422 2.963 1 94.25 101 ASN A C 1
ATOM 783 O O . ASN A 1 101 ? -22.156 -21.531 3.078 1 94.25 101 ASN A O 1
ATOM 787 N N . ILE A 1 102 ? -24.266 -22.359 3.326 1 95.38 102 ILE A N 1
ATOM 788 C CA . ILE A 1 102 ? -24.766 -21.109 3.887 1 95.38 102 ILE A CA 1
ATOM 789 C C . ILE A 1 102 ? -24.031 -20.797 5.191 1 95.38 102 ILE A C 1
ATOM 791 O O . ILE A 1 102 ? -23.797 -19.625 5.508 1 95.38 102 ILE A O 1
ATOM 795 N N . GLY A 1 103 ? -23.703 -21.844 5.914 1 96.38 103 GLY A N 1
ATOM 796 C CA . GLY A 1 103 ? -22.938 -21.641 7.137 1 96.38 103 GLY A CA 1
ATOM 797 C C . GLY A 1 103 ? -21.578 -21 6.895 1 96.38 103 GLY A C 1
ATOM 798 O O . GLY A 1 103 ? -21.156 -20.125 7.652 1 96.38 103 GLY A O 1
ATOM 799 N N . TYR A 1 104 ? -20.969 -21.422 5.84 1 95.12 104 TYR A N 1
ATOM 800 C CA . TYR A 1 104 ? -19.656 -20.875 5.488 1 95.12 104 TYR A CA 1
ATOM 801 C C . TYR A 1 104 ? -19.797 -19.422 5.051 1 95.12 104 TYR A C 1
ATOM 803 O O . TYR A 1 104 ? -18.938 -18.594 5.371 1 95.12 104 TYR A O 1
ATOM 811 N N . VAL A 1 105 ? -20.891 -19.094 4.348 1 96.44 105 VAL A N 1
ATOM 812 C CA . VAL A 1 105 ? -21.125 -17.734 3.881 1 96.44 105 VAL A CA 1
ATOM 813 C C . VAL A 1 105 ? -21.344 -16.812 5.078 1 96.44 105 VAL A C 1
ATOM 815 O O . VAL A 1 105 ? -20.734 -15.742 5.164 1 96.44 105 VAL A O 1
ATOM 818 N N . ILE A 1 106 ? -22.156 -17.266 5.996 1 97 106 ILE A N 1
ATOM 819 C CA . ILE A 1 106 ? -22.484 -16.469 7.176 1 97 106 ILE A CA 1
ATOM 820 C C . ILE A 1 106 ? -21.219 -16.234 8 1 97 106 ILE A C 1
ATOM 822 O O . ILE A 1 106 ? -20.953 -15.117 8.438 1 97 106 ILE A O 1
ATOM 826 N N . THR A 1 107 ? -20.5 -17.281 8.188 1 96.38 107 THR A N 1
ATOM 827 C CA . THR A 1 107 ? -19.266 -17.156 8.961 1 96.38 107 THR A CA 1
ATOM 828 C C . THR A 1 107 ? -18.297 -16.188 8.281 1 96.38 107 THR A C 1
ATOM 830 O O . THR A 1 107 ? -17.641 -15.383 8.953 1 96.38 107 THR A O 1
ATOM 833 N N . PHE A 1 108 ? -18.219 -16.25 6.988 1 96.25 108 PHE A N 1
ATOM 834 C CA . PHE A 1 108 ? -17.359 -15.359 6.219 1 96.25 108 PHE A CA 1
ATOM 835 C C . PHE A 1 108 ? -17.766 -13.906 6.402 1 96.25 108 PHE A C 1
ATOM 837 O O . PHE A 1 108 ? -16.906 -13.047 6.648 1 96.25 108 PHE A O 1
ATOM 844 N N . ILE A 1 109 ? -19.047 -13.641 6.34 1 96.69 109 ILE A N 1
ATOM 845 C CA . ILE A 1 109 ? -19.562 -12.281 6.465 1 96.69 109 ILE A CA 1
ATOM 846 C C . ILE A 1 109 ? -19.328 -11.766 7.883 1 96.69 109 ILE A C 1
ATOM 848 O O . ILE A 1 109 ? -18.891 -10.625 8.062 1 96.69 109 ILE A O 1
ATOM 852 N N . LEU A 1 110 ? -19.516 -12.602 8.836 1 97.06 110 LEU A N 1
ATOM 853 C CA . LEU A 1 110 ? -19.312 -12.211 10.227 1 97.06 110 LEU A CA 1
ATOM 854 C C . LEU A 1 110 ? -17.844 -11.891 10.492 1 97.06 110 LEU A C 1
ATOM 856 O O . LEU A 1 110 ? -17.531 -10.914 11.172 1 97.06 110 LEU A O 1
ATOM 860 N N . MET A 1 111 ? -16.984 -12.656 9.961 1 95.75 111 MET A N 1
ATOM 861 C CA . MET A 1 111 ? -15.562 -12.406 10.117 1 95.75 111 MET A CA 1
ATOM 862 C C . MET A 1 111 ? -15.156 -11.109 9.438 1 95.75 111 MET A C 1
ATOM 864 O O . MET A 1 111 ? -14.344 -10.352 9.969 1 95.75 111 MET A O 1
ATOM 868 N N . ALA A 1 112 ? -15.742 -10.914 8.281 1 95 112 ALA A N 1
ATOM 869 C CA . ALA A 1 112 ? -15.469 -9.672 7.555 1 95 112 ALA A CA 1
ATOM 870 C C . ALA A 1 112 ? -15.891 -8.461 8.375 1 95 112 ALA A C 1
ATOM 872 O O . ALA A 1 112 ? -15.156 -7.473 8.461 1 95 112 ALA A O 1
ATOM 873 N N . ILE A 1 113 ? -17.047 -8.555 8.961 1 96.25 113 ILE A N 1
ATOM 874 C CA . ILE A 1 113 ? -17.562 -7.457 9.773 1 96.25 113 ILE A CA 1
ATOM 875 C C . ILE A 1 113 ? -16.641 -7.23 10.977 1 96.25 113 ILE A C 1
ATOM 877 O O . ILE A 1 113 ? -16.312 -6.09 11.305 1 96.25 113 ILE A O 1
ATOM 881 N N . ILE A 1 114 ? -16.203 -8.25 11.586 1 96.38 114 ILE A N 1
ATOM 882 C CA . ILE A 1 114 ? -15.359 -8.164 12.773 1 96.38 114 ILE A CA 1
ATOM 883 C C . ILE A 1 114 ? -14.023 -7.523 12.406 1 96.38 114 ILE A C 1
ATOM 885 O O . ILE A 1 114 ? -13.555 -6.613 13.094 1 96.38 114 ILE A O 1
ATOM 889 N N . ILE A 1 115 ? -13.453 -7.957 11.328 1 93 115 ILE A N 1
ATOM 890 C CA . ILE A 1 115 ? -12.156 -7.441 10.898 1 93 115 ILE A CA 1
ATOM 891 C C . ILE A 1 115 ? -12.297 -5.973 10.5 1 93 115 ILE A C 1
ATOM 893 O O . ILE A 1 115 ? -11.508 -5.129 10.938 1 93 115 ILE A O 1
ATOM 897 N N . PHE A 1 116 ? -13.32 -5.719 9.75 1 94.31 116 PHE A N 1
ATOM 898 C CA . PHE A 1 116 ? -13.547 -4.355 9.289 1 94.31 116 PHE A CA 1
ATOM 899 C C . PHE A 1 116 ? -13.758 -3.412 10.469 1 94.31 116 PHE A C 1
ATOM 901 O O . PHE A 1 116 ? -13.164 -2.332 10.523 1 94.31 116 PHE A O 1
ATOM 908 N N . THR A 1 117 ? -14.547 -3.801 11.391 1 94.81 117 THR A N 1
ATOM 909 C CA . THR A 1 117 ? -14.828 -2.977 12.562 1 94.81 117 THR A CA 1
ATOM 910 C C . THR A 1 117 ? -13.578 -2.805 13.414 1 94.81 117 THR A C 1
ATOM 912 O O . THR A 1 117 ? -13.344 -1.728 13.969 1 94.81 117 THR A O 1
ATOM 915 N N . SER A 1 118 ? -12.828 -3.812 13.523 1 94.88 118 SER A N 1
ATOM 916 C CA . SER A 1 118 ? -11.602 -3.734 14.312 1 94.88 118 SER A CA 1
ATOM 917 C C . SER A 1 118 ? -10.617 -2.752 13.695 1 94.88 118 SER A C 1
ATOM 919 O O . SER A 1 118 ? -10.055 -1.906 14.391 1 94.88 118 SER A O 1
ATOM 921 N N . ILE A 1 119 ? -10.43 -2.842 12.398 1 89.88 119 ILE A N 1
ATOM 922 C CA . ILE A 1 119 ? -9.523 -1.935 11.695 1 89.88 119 ILE A CA 1
ATOM 923 C C . ILE A 1 119 ? -10.039 -0.501 11.82 1 89.88 119 ILE A C 1
ATOM 925 O O . ILE A 1 119 ? -9.273 0.412 12.141 1 89.88 119 ILE A O 1
ATOM 929 N N . TRP A 1 120 ? -11.328 -0.33 11.641 1 91.81 120 TRP A N 1
ATOM 930 C CA . TRP A 1 120 ? -11.953 0.984 11.758 1 91.81 120 TRP A CA 1
ATOM 931 C C . TRP A 1 120 ? -11.773 1.551 13.164 1 91.81 120 TRP A C 1
ATOM 933 O O . TRP A 1 120 ? -11.445 2.73 13.328 1 91.81 120 TRP A O 1
ATOM 943 N N . THR A 1 121 ? -11.961 0.704 14.164 1 92.88 121 THR A N 1
ATOM 944 C CA . THR A 1 121 ? -11.828 1.136 15.555 1 92.88 121 THR A CA 1
ATOM 945 C C . THR A 1 121 ? -10.398 1.578 15.844 1 92.88 121 THR A C 1
ATOM 947 O O . THR A 1 121 ? -10.18 2.592 16.516 1 92.88 121 THR A O 1
ATOM 950 N N . GLY A 1 122 ? -9.461 0.83 15.352 1 89.06 122 GLY A N 1
ATOM 951 C CA . GLY A 1 122 ? -8.07 1.226 15.508 1 89.06 122 GLY A CA 1
ATOM 952 C C . GLY A 1 122 ? -7.758 2.57 14.875 1 89.06 122 GLY A C 1
ATOM 953 O O . GLY A 1 122 ? -7.145 3.432 15.508 1 89.06 122 GLY A O 1
ATOM 954 N N . PHE A 1 123 ? -8.227 2.785 13.68 1 84.31 123 PHE A N 1
ATOM 955 C CA . PHE A 1 123 ? -7.992 4.047 12.992 1 84.31 123 PHE A CA 1
ATOM 956 C C . PHE A 1 123 ? -8.75 5.184 13.664 1 84.31 123 PHE A C 1
ATOM 958 O O . PHE A 1 123 ? -8.273 6.32 13.703 1 84.31 123 PHE A O 1
ATOM 965 N N . TYR A 1 124 ? -9.914 4.906 14.148 1 85.56 124 TYR A N 1
ATOM 966 C CA . TYR A 1 124 ? -10.719 5.906 14.836 1 85.56 124 TYR A CA 1
ATOM 967 C C . TYR A 1 124 ? -9.984 6.457 16.047 1 85.56 124 TYR A C 1
ATOM 969 O O . TYR A 1 124 ? -9.883 7.672 16.219 1 85.56 124 TYR A O 1
ATOM 977 N N . PHE A 1 125 ? -9.453 5.539 16.875 1 84.94 125 PHE A N 1
ATOM 978 C CA . PHE A 1 125 ? -8.727 5.969 18.062 1 84.94 125 PHE A CA 1
ATOM 979 C C . PHE A 1 125 ? -7.445 6.691 17.688 1 84.94 125 PHE A C 1
ATOM 981 O O . PHE A 1 125 ? -7.062 7.672 18.328 1 84.94 125 PHE A O 1
ATOM 988 N N . TYR A 1 126 ? -6.855 6.254 16.719 1 80.88 126 TYR A N 1
ATOM 989 C CA . TYR A 1 126 ? -5.637 6.902 16.25 1 80.88 126 TYR A CA 1
ATOM 990 C C . TYR A 1 126 ? -5.918 8.336 15.82 1 80.88 126 TYR A C 1
ATOM 992 O O . TYR A 1 126 ? -5.246 9.273 16.266 1 80.88 126 TYR A O 1
ATOM 1000 N N . ASN A 1 127 ? -6.918 8.531 14.969 1 77.94 127 ASN A N 1
ATOM 1001 C CA . ASN A 1 127 ? -7.254 9.852 14.453 1 77.94 127 ASN A CA 1
ATOM 1002 C C . ASN A 1 127 ? -7.781 10.773 15.555 1 77.94 127 ASN A C 1
ATOM 1004 O O . ASN A 1 127 ? -7.5 11.969 15.555 1 77.94 127 ASN A O 1
ATOM 1008 N N . ARG A 1 128 ? -8.484 10.172 16.406 1 81.12 128 ARG A N 1
ATOM 1009 C CA . ARG A 1 128 ? -9.008 10.938 17.531 1 81.12 128 ARG A CA 1
ATOM 1010 C C . ARG A 1 128 ? -7.875 11.461 18.422 1 81.12 128 ARG A C 1
ATOM 1012 O O . ARG A 1 128 ? -7.898 12.617 18.844 1 81.12 128 ARG A O 1
ATOM 1019 N N . ASN A 1 129 ? -6.988 10.625 18.641 1 80.88 129 ASN A N 1
ATOM 1020 C CA . ASN A 1 129 ? -5.836 11.016 19.453 1 80.88 129 ASN A CA 1
ATOM 1021 C C . ASN A 1 129 ? -5.004 12.086 18.75 1 80.88 129 ASN A C 1
ATOM 1023 O O . ASN A 1 129 ? -4.527 13.031 19.375 1 80.88 129 ASN A O 1
ATOM 1027 N N . GLU A 1 130 ? -4.836 11.977 17.484 1 74.94 130 GLU A N 1
ATOM 1028 C CA . GLU A 1 130 ? -4.105 12.977 16.703 1 74.94 130 GLU A CA 1
ATOM 1029 C C . GLU A 1 130 ? -4.828 14.32 16.719 1 74.94 130 GLU A C 1
ATOM 1031 O O . GLU A 1 130 ? -4.195 15.367 16.844 1 74.94 130 GLU A O 1
ATOM 1036 N N . ALA A 1 131 ? -6.07 14.305 16.594 1 71.56 131 ALA A N 1
ATOM 1037 C CA . ALA A 1 131 ? -6.875 15.523 16.641 1 71.56 131 ALA A CA 1
ATOM 1038 C C . ALA A 1 131 ? -6.742 16.219 18 1 71.56 131 ALA A C 1
ATOM 1040 O O . ALA A 1 131 ? -6.676 17.453 18.062 1 71.56 131 ALA A O 1
ATOM 1041 N N . LYS A 1 132 ? -6.672 15.422 19.047 1 80.31 132 LYS A N 1
ATOM 1042 C CA . LYS A 1 132 ? -6.504 15.977 20.375 1 80.31 132 LYS A CA 1
ATOM 1043 C C . LYS A 1 132 ? -5.168 16.703 20.516 1 80.31 132 LYS A C 1
ATOM 1045 O O . LYS A 1 132 ? -5.094 17.781 21.109 1 80.31 132 LYS A O 1
ATOM 1050 N N . LYS A 1 133 ? -4.18 16.125 19.922 1 75.75 133 LYS A N 1
ATOM 1051 C CA . LYS A 1 133 ? -2.855 16.734 19.969 1 75.75 133 LYS A CA 1
ATOM 1052 C C . LYS A 1 133 ? -2.84 18.062 19.203 1 75.75 133 LYS A C 1
ATOM 1054 O O . LYS A 1 133 ? -2.27 19.047 19.672 1 75.75 133 LYS A O 1
ATOM 1059 N N . TYR A 1 134 ? -3.439 18.062 18.078 1 67.75 134 TYR A N 1
ATOM 1060 C CA . TYR A 1 134 ? -3.51 19.266 17.266 1 67.75 134 TYR A CA 1
ATOM 1061 C C . TYR A 1 134 ? -4.309 20.359 17.969 1 67.75 134 TYR A C 1
ATOM 1063 O O . TYR A 1 134 ? -3.893 21.516 18 1 67.75 134 TYR A O 1
ATOM 1071 N N . ASN A 1 135 ? -5.359 19.953 18.578 1 72.19 135 ASN A N 1
ATOM 1072 C CA . ASN A 1 135 ? -6.184 20.891 19.328 1 72.19 135 ASN A CA 1
ATOM 1073 C C . ASN A 1 135 ? -5.43 21.484 20.516 1 72.19 135 ASN A C 1
ATOM 1075 O O . ASN A 1 135 ? -5.562 22.672 20.812 1 72.19 135 ASN A O 1
ATOM 1079 N N . ALA A 1 136 ? -4.676 20.719 21.094 1 79.38 136 ALA A N 1
ATOM 1080 C CA . ALA A 1 136 ? -3.871 21.188 22.219 1 79.38 136 ALA A CA 1
ATOM 1081 C C . ALA A 1 136 ? -2.832 22.203 21.781 1 79.38 136 ALA A C 1
ATOM 1083 O O . ALA A 1 136 ? -2.609 23.203 22.453 1 79.38 136 ALA A O 1
ATOM 1084 N N . LYS A 1 137 ? -2.236 21.938 20.656 1 74.5 137 LYS A N 1
ATOM 1085 C CA . LYS A 1 137 ? -1.245 22.859 20.125 1 74.5 137 LYS A CA 1
ATOM 1086 C C . LYS A 1 137 ? -1.887 24.203 19.75 1 74.5 137 LYS A C 1
ATOM 1088 O O . LYS A 1 137 ? -1.304 25.25 19.984 1 74.5 137 LYS A O 1
ATOM 1093 N N . ILE A 1 138 ? -2.979 24.203 19.203 1 69.62 138 ILE A N 1
ATOM 1094 C CA . ILE A 1 138 ? -3.715 25.406 18.812 1 69.62 138 ILE A CA 1
ATOM 1095 C C . ILE A 1 138 ? -4.051 26.219 20.062 1 69.62 138 ILE A C 1
ATOM 1097 O O . ILE A 1 138 ? -3.885 27.438 20.078 1 69.62 138 ILE A O 1
ATOM 1101 N N . LYS A 1 139 ? -4.43 25.562 21.078 1 81.75 139 LYS A N 1
ATOM 1102 C CA . LYS A 1 139 ? -4.758 26.234 22.328 1 81.75 139 LYS A CA 1
ATOM 1103 C C . LYS A 1 139 ? -3.521 26.891 22.938 1 81.75 139 LYS A C 1
ATOM 1105 O O . LYS A 1 139 ? -3.604 27.969 23.5 1 81.75 139 LYS A O 1
ATOM 1110 N N . GLU A 1 140 ? -2.459 26.25 22.797 1 81.12 140 GLU A N 1
ATOM 1111 C CA . GLU A 1 140 ? -1.197 26.781 23.297 1 81.12 140 GLU A CA 1
ATOM 1112 C C . GLU A 1 140 ? -0.784 28.031 22.547 1 81.12 140 GLU A C 1
ATOM 1114 O O . GLU A 1 140 ? -0.333 29.016 23.156 1 81.12 140 GLU A O 1
ATOM 1119 N N . ILE A 1 141 ? -0.902 28.062 21.312 1 71.75 141 ILE A N 1
ATOM 1120 C CA . ILE A 1 141 ? -0.56 29.203 20.469 1 71.75 141 ILE A CA 1
ATOM 1121 C C . ILE A 1 141 ? -1.484 30.375 20.797 1 71.75 141 ILE A C 1
ATOM 1123 O O . ILE A 1 141 ? -1.037 31.531 20.875 1 71.75 141 ILE A O 1
ATOM 1127 N N . GLU A 1 142 ? -2.742 30.109 20.906 1 71.31 142 GLU A N 1
ATOM 1128 C CA . GLU A 1 142 ? -3.723 31.141 21.266 1 71.31 142 GLU A CA 1
ATOM 1129 C C . GLU A 1 142 ? -3.4 31.766 22.609 1 71.31 142 GLU A C 1
ATOM 1131 O O . GLU A 1 142 ? -3.52 33 22.781 1 71.31 142 GLU A O 1
ATOM 1136 N N . LYS A 1 143 ? -2.936 31.031 23.516 1 85.12 143 LYS A N 1
ATOM 1137 C CA . LYS A 1 143 ? -2.568 31.531 24.828 1 85.12 143 LYS A CA 1
ATOM 1138 C C . LYS A 1 143 ? -1.322 32.406 24.766 1 85.12 143 LYS A C 1
ATOM 1140 O O . LYS A 1 143 ? -1.229 33.406 25.469 1 85.12 143 LYS A O 1
ATOM 1145 N N . GLU A 1 144 ? -0.469 31.984 24.016 1 75.31 144 GLU A N 1
ATOM 1146 C CA . GLU A 1 144 ? 0.753 32.781 23.859 1 75.31 144 GLU A CA 1
ATOM 1147 C C . GLU A 1 144 ? 0.461 34.125 23.203 1 75.31 144 GLU A C 1
ATOM 1149 O O . GLU A 1 144 ? 1.111 35.125 23.5 1 75.31 144 GLU A O 1
ATOM 1154 N N . ASN A 1 145 ? -0.494 34.188 22.422 1 68.19 145 ASN A N 1
ATOM 1155 C CA . ASN A 1 145 ? -0.856 35.406 21.734 1 68.19 145 ASN A CA 1
ATOM 1156 C C . ASN A 1 145 ? -1.673 36.344 22.625 1 68.19 145 ASN A C 1
ATOM 1158 O O . ASN A 1 145 ? -1.69 37.562 22.406 1 68.19 145 ASN A O 1
ATOM 1162 N N . ASP A 1 146 ? -2.324 35.812 23.484 1 68.5 146 ASP A N 1
ATOM 1163 C CA . ASP A 1 146 ? -3.109 36.625 24.422 1 68.5 146 ASP A CA 1
ATOM 1164 C C . ASP A 1 146 ? -2.215 37.25 25.484 1 68.5 146 ASP A C 1
ATOM 1166 O O . ASP A 1 146 ? -2.58 38.281 26.078 1 68.5 146 ASP A O 1
ATOM 1170 N N . ASN A 1 147 ? -1.104 36.719 25.625 1 64.25 147 ASN A N 1
ATOM 1171 C CA . ASN A 1 147 ? -0.154 37.344 26.531 1 64.25 147 ASN A CA 1
ATOM 1172 C C . ASN A 1 147 ? 0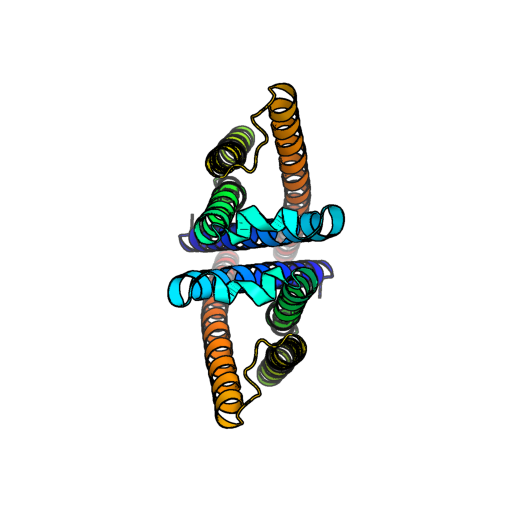.802 38.281 25.812 1 64.25 147 ASN A C 1
ATOM 1174 O O . ASN A 1 147 ? 1.38 39.188 26.406 1 64.25 147 ASN A O 1
ATOM 1178 N N . MET B 1 1 ? 11.367 14.547 17.203 1 51 1 MET B N 1
ATOM 1179 C CA . MET B 1 1 ? 11.078 13.484 16.25 1 51 1 MET B CA 1
ATOM 1180 C C . MET B 1 1 ? 10.133 12.453 16.844 1 51 1 MET B C 1
ATOM 1182 O O . MET B 1 1 ? 10.367 11.961 17.953 1 51 1 MET B O 1
ATOM 1186 N N . ARG B 1 2 ? 8.742 12.445 16.484 1 69.62 2 ARG B N 1
ATOM 1187 C CA . ARG B 1 2 ? 7.793 11.688 17.297 1 69.62 2 ARG B CA 1
ATOM 1188 C C . ARG B 1 2 ? 7.723 10.234 16.828 1 69.62 2 ARG B C 1
ATOM 1190 O O . ARG B 1 2 ? 7.855 9.953 15.633 1 69.62 2 ARG B O 1
ATOM 1197 N N . PHE B 1 3 ? 8.008 9.328 17.719 1 71.75 3 PHE B N 1
ATOM 1198 C CA . PHE B 1 3 ? 7.906 7.883 17.547 1 71.75 3 PHE B CA 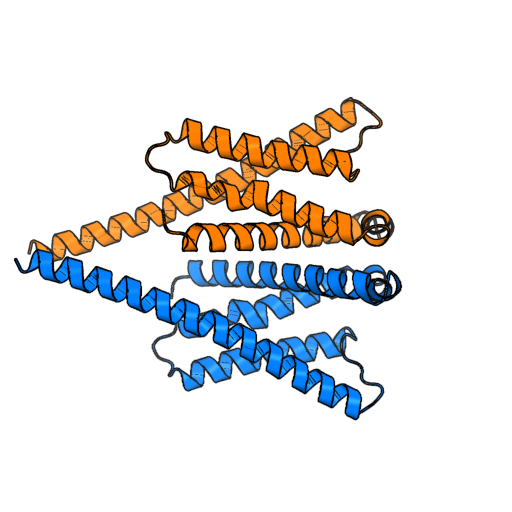1
ATOM 1199 C C . PHE B 1 3 ? 6.738 7.527 16.641 1 71.75 3 PHE B C 1
ATOM 1201 O O . PHE B 1 3 ? 6.852 6.637 15.789 1 71.75 3 PHE B O 1
ATOM 1208 N N . LYS B 1 4 ? 5.836 8.258 16.703 1 76.31 4 LYS B N 1
ATOM 1209 C CA . LYS B 1 4 ? 4.633 7.988 15.914 1 76.31 4 LYS B CA 1
ATOM 1210 C C . LYS B 1 4 ? 4.883 8.227 14.43 1 76.31 4 LYS B C 1
ATOM 1212 O O . LYS B 1 4 ? 4.363 7.492 13.586 1 76.31 4 LYS B O 1
ATOM 1217 N N . ASP B 1 5 ? 5.676 9.125 14.141 1 81.31 5 ASP B N 1
ATOM 1218 C CA . ASP B 1 5 ? 6.039 9.375 12.75 1 81.31 5 ASP B CA 1
ATOM 1219 C C . ASP B 1 5 ? 6.836 8.211 12.164 1 81.31 5 ASP B C 1
ATOM 1221 O O . ASP B 1 5 ? 6.574 7.773 11.047 1 81.31 5 ASP B O 1
ATOM 1225 N N . LEU B 1 6 ? 7.664 7.746 13.047 1 83.62 6 LEU B N 1
ATOM 1226 C CA . LEU B 1 6 ? 8.508 6.648 12.594 1 83.62 6 LEU B CA 1
ATOM 1227 C C . LEU B 1 6 ? 7.668 5.41 12.289 1 83.62 6 LEU B C 1
ATOM 1229 O O . LEU B 1 6 ? 7.918 4.711 11.305 1 83.62 6 LEU B O 1
ATOM 1233 N N . VAL B 1 7 ? 6.668 5.188 13.086 1 84.25 7 VAL B N 1
ATOM 1234 C CA . VAL B 1 7 ? 5.789 4.035 12.906 1 84.25 7 VAL B CA 1
ATOM 1235 C C . VAL B 1 7 ? 4.969 4.203 11.633 1 84.25 7 VAL B C 1
ATOM 1237 O O . VAL B 1 7 ? 4.855 3.273 10.828 1 84.25 7 VAL B O 1
ATOM 1240 N N . SER B 1 8 ? 4.512 5.34 11.336 1 85.81 8 SER B N 1
ATOM 1241 C CA . SER B 1 8 ? 3.721 5.613 10.141 1 85.81 8 SER B CA 1
ATOM 1242 C C . SER B 1 8 ? 4.555 5.457 8.875 1 85.81 8 SER B C 1
ATOM 1244 O O . SER B 1 8 ? 4.082 4.914 7.879 1 85.81 8 SER B O 1
ATOM 1246 N N . TYR B 1 9 ? 5.809 5.934 9.016 1 89.56 9 TYR B N 1
ATOM 1247 C CA . TYR B 1 9 ? 6.699 5.793 7.871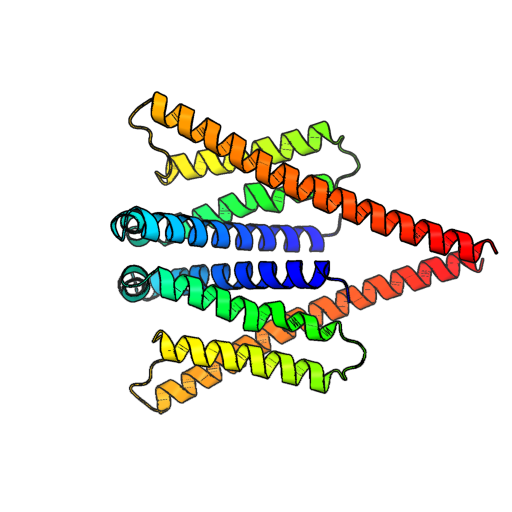 1 89.56 9 TYR B CA 1
ATOM 1248 C C . TYR B 1 9 ? 7.027 4.328 7.609 1 89.56 9 TYR B C 1
ATOM 1250 O O . TYR B 1 9 ? 7.117 3.9 6.457 1 89.56 9 TYR B O 1
ATOM 1258 N N . PHE B 1 10 ? 7.207 3.635 8.695 1 92.31 10 PHE B N 1
ATOM 1259 C CA . PHE B 1 10 ? 7.535 2.221 8.578 1 92.31 10 PHE B CA 1
ATOM 1260 C C . PHE B 1 10 ? 6.41 1.458 7.891 1 92.31 10 PHE B C 1
ATOM 1262 O O . PHE B 1 10 ? 6.641 0.767 6.895 1 92.31 10 PHE B O 1
ATOM 1269 N N . PHE B 1 11 ? 5.156 1.657 8.289 1 89.44 11 PHE B N 1
ATOM 1270 C CA . PHE B 1 11 ? 4.016 0.952 7.715 1 89.44 11 PHE B CA 1
ATOM 1271 C C . PHE B 1 11 ? 3.701 1.475 6.316 1 89.44 11 PHE B C 1
ATOM 1273 O O . PHE B 1 11 ? 3.262 0.718 5.449 1 89.44 11 PHE B O 1
ATOM 1280 N N . GLY B 1 12 ? 3.932 2.74 6.125 1 91.31 12 GLY B N 1
ATOM 1281 C CA . GLY B 1 12 ? 3.812 3.283 4.781 1 91.31 12 GLY B CA 1
ATOM 1282 C C . GLY B 1 12 ? 4.77 2.645 3.791 1 91.31 12 GLY B C 1
ATOM 1283 O O . GLY B 1 12 ? 4.387 2.334 2.662 1 91.31 12 GLY B O 1
ATOM 1284 N N . GLY B 1 13 ? 5.992 2.471 4.27 1 94.56 13 GLY B N 1
ATOM 1285 C CA . GLY B 1 13 ? 6.973 1.796 3.432 1 94.56 13 GLY B CA 1
ATOM 1286 C C . GLY B 1 13 ? 6.562 0.386 3.051 1 94.56 13 GLY B C 1
ATOM 1287 O O . GLY B 1 13 ? 6.672 -0.006 1.889 1 94.56 13 GLY B O 1
ATOM 1288 N N . ILE B 1 14 ? 6.059 -0.286 4.008 1 95.94 14 ILE B N 1
ATOM 1289 C CA . ILE B 1 14 ? 5.59 -1.646 3.764 1 95.94 14 ILE B CA 1
ATOM 1290 C C . ILE B 1 14 ? 4.469 -1.627 2.725 1 95.94 14 ILE B C 1
ATOM 1292 O O . ILE B 1 14 ? 4.492 -2.404 1.767 1 95.94 14 ILE B O 1
ATOM 1296 N N . ALA B 1 15 ? 3.541 -0.751 2.906 1 94.56 15 ALA B N 1
ATOM 1297 C CA . ALA B 1 15 ? 2.4 -0.649 2 1 94.56 15 ALA B CA 1
ATOM 1298 C C . ALA B 1 15 ? 2.859 -0.346 0.576 1 94.56 15 ALA B C 1
ATOM 1300 O O . ALA B 1 15 ? 2.369 -0.948 -0.382 1 94.56 15 ALA B O 1
ATOM 1301 N N . TRP B 1 16 ? 3.793 0.463 0.45 1 93.88 16 TRP B N 1
ATOM 1302 C CA . TRP B 1 16 ? 4.273 0.828 -0.878 1 93.88 16 TRP B CA 1
ATOM 1303 C C . TRP B 1 16 ? 5.059 -0.319 -1.508 1 93.88 16 TRP B C 1
ATOM 1305 O O . TRP B 1 16 ? 5.008 -0.518 -2.725 1 93.88 16 TRP B O 1
ATOM 1315 N N . GLY B 1 17 ? 5.789 -1.014 -0.673 1 97.19 17 GLY B N 1
ATOM 1316 C CA . GLY B 1 17 ? 6.453 -2.209 -1.166 1 97.19 17 GLY B CA 1
ATOM 1317 C C . GLY B 1 17 ? 5.492 -3.234 -1.737 1 97.19 17 GLY B C 1
ATOM 1318 O O . GLY B 1 17 ? 5.719 -3.77 -2.824 1 97.19 17 GLY B O 1
ATOM 1319 N N . CYS B 1 18 ? 4.41 -3.414 -1.042 1 97.75 18 CYS B N 1
ATOM 1320 C CA . CYS B 1 18 ? 3.383 -4.336 -1.506 1 97.75 18 CYS B CA 1
ATOM 1321 C C . CYS B 1 18 ? 2.742 -3.836 -2.797 1 97.75 18 CYS B C 1
ATOM 1323 O O . CYS B 1 18 ? 2.486 -4.621 -3.711 1 97.75 18 CYS B O 1
ATOM 1325 N N . THR B 1 19 ? 2.525 -2.605 -2.844 1 97.19 19 THR B N 1
ATOM 1326 C CA . THR B 1 19 ? 1.921 -2.01 -4.031 1 97.19 19 THR B CA 1
ATOM 1327 C C . THR B 1 19 ? 2.814 -2.213 -5.25 1 97.19 19 THR B C 1
ATOM 1329 O O . THR B 1 19 ? 2.338 -2.604 -6.32 1 97.19 19 THR B O 1
ATOM 1332 N N . PHE B 1 20 ? 4.086 -1.995 -5.07 1 96.38 20 PHE B N 1
ATOM 1333 C CA . PHE B 1 20 ? 5.016 -2.16 -6.18 1 96.38 20 PHE B CA 1
ATOM 1334 C C . PHE B 1 20 ? 5.066 -3.615 -6.629 1 96.38 20 PHE B C 1
ATOM 1336 O O . PHE B 1 20 ? 5.137 -3.898 -7.828 1 96.38 20 PHE B O 1
ATOM 1343 N N . LEU B 1 21 ? 5.078 -4.477 -5.652 1 97.56 21 LEU B N 1
ATOM 1344 C CA . LEU B 1 21 ? 5.07 -5.898 -5.988 1 97.56 21 LEU B CA 1
ATOM 1345 C C . LEU B 1 21 ? 3.869 -6.242 -6.863 1 97.56 21 LEU B C 1
ATOM 1347 O O . LEU B 1 21 ? 4.02 -6.895 -7.898 1 97.56 21 LEU B O 1
ATOM 1351 N N . VAL B 1 22 ? 2.705 -5.77 -6.504 1 98 22 VAL B N 1
ATOM 1352 C CA . VAL B 1 22 ? 1.473 -6.098 -7.215 1 98 22 VAL B CA 1
ATOM 1353 C C . VAL B 1 22 ? 1.479 -5.441 -8.594 1 98 22 VAL B C 1
ATOM 1355 O O . VAL B 1 22 ? 1.163 -6.086 -9.594 1 98 22 VAL B O 1
ATOM 1358 N N . VAL B 1 23 ? 1.874 -4.223 -8.688 1 96.62 23 VAL B N 1
ATOM 1359 C CA . VAL B 1 23 ? 1.827 -3.467 -9.93 1 96.62 23 VAL B CA 1
ATOM 1360 C C . VAL B 1 23 ? 2.826 -4.051 -10.93 1 96.62 23 VAL B C 1
ATOM 1362 O O . VAL B 1 23 ? 2.502 -4.242 -12.102 1 96.62 23 VAL B O 1
ATOM 1365 N N . ILE B 1 24 ? 4.055 -4.352 -10.477 1 95.94 24 ILE B N 1
ATOM 1366 C CA . ILE B 1 24 ? 5.078 -4.895 -11.367 1 95.94 24 ILE B CA 1
ATOM 1367 C C . ILE B 1 24 ? 4.629 -6.25 -11.898 1 95.94 24 ILE B C 1
ATOM 1369 O O . ILE B 1 24 ? 4.793 -6.543 -13.086 1 95.94 24 ILE B O 1
ATOM 1373 N N . ASN B 1 25 ? 4.07 -7.039 -11.016 1 97.06 25 ASN B N 1
ATOM 1374 C CA . ASN B 1 25 ? 3.623 -8.352 -11.461 1 97.06 25 ASN B CA 1
ATOM 1375 C C . ASN B 1 25 ? 2.375 -8.25 -12.336 1 97.06 25 ASN B C 1
ATOM 1377 O O . ASN B 1 25 ? 2.174 -9.07 -13.234 1 97.06 25 ASN B O 1
ATOM 1381 N N . LEU B 1 26 ? 1.556 -7.242 -12.07 1 96.88 26 LEU B N 1
ATOM 1382 C CA . LEU B 1 26 ? 0.418 -6.984 -12.945 1 96.88 26 LEU B CA 1
ATOM 1383 C C . LEU B 1 26 ? 0.885 -6.617 -14.352 1 96.88 26 LEU B C 1
ATOM 1385 O O . LEU B 1 26 ? 0.385 -7.16 -15.336 1 96.88 26 LEU B O 1
ATOM 1389 N N . ILE B 1 27 ? 1.814 -5.762 -14.477 1 95.06 27 ILE B N 1
ATOM 1390 C CA . ILE B 1 27 ? 2.369 -5.352 -15.758 1 95.06 27 ILE B CA 1
ATOM 1391 C C . ILE B 1 27 ? 3.051 -6.543 -16.422 1 95.06 27 ILE B C 1
ATOM 1393 O O . ILE B 1 27 ? 2.809 -6.82 -17.609 1 95.06 27 ILE B O 1
ATOM 1397 N N . GLY B 1 28 ? 3.871 -7.254 -15.68 1 94.56 28 GLY B N 1
ATOM 1398 C CA . GLY B 1 28 ? 4.562 -8.414 -16.219 1 94.56 28 GLY B CA 1
ATOM 1399 C C . GLY B 1 28 ? 3.621 -9.484 -16.734 1 94.56 28 GLY B C 1
ATOM 1400 O O . GLY B 1 28 ? 3.844 -10.055 -17.797 1 94.56 28 GLY B O 1
ATOM 1401 N N . TYR B 1 29 ? 2.629 -9.703 -15.898 1 94.94 29 TYR B N 1
ATOM 1402 C CA . TYR B 1 29 ? 1.636 -10.688 -16.297 1 94.94 29 TYR B CA 1
ATOM 1403 C C . TYR B 1 29 ? 0.933 -10.273 -17.578 1 94.94 29 TYR B C 1
ATOM 1405 O O . TYR B 1 29 ? 0.694 -11.094 -18.469 1 94.94 29 TYR B O 1
ATOM 1413 N N . THR B 1 30 ? 0.577 -9.023 -17.766 1 93.44 30 THR B N 1
ATOM 1414 C CA . THR B 1 30 ? -0.163 -8.516 -18.922 1 93.44 30 THR B CA 1
ATOM 1415 C C . THR B 1 30 ? 0.718 -8.5 -20.156 1 93.44 30 THR B C 1
ATOM 1417 O O . THR B 1 30 ? 0.24 -8.766 -21.266 1 93.44 30 THR B O 1
ATOM 1420 N N . VAL B 1 31 ? 1.986 -8.328 -20.016 1 93.5 31 VAL B N 1
ATOM 1421 C CA . VAL B 1 31 ? 2.893 -8.164 -21.156 1 93.5 31 VAL B CA 1
ATOM 1422 C C . VAL B 1 31 ? 3.484 -9.523 -21.531 1 93.5 31 VAL B C 1
ATOM 1424 O O . VAL B 1 31 ? 3.568 -9.859 -22.719 1 93.5 31 VAL B O 1
ATOM 1427 N N . ILE B 1 32 ? 3.895 -10.297 -20.562 1 92.62 32 ILE B N 1
ATOM 1428 C CA . ILE B 1 32 ? 4.66 -11.516 -20.812 1 92.62 32 ILE B CA 1
ATOM 1429 C C . ILE B 1 32 ? 3.756 -12.734 -20.625 1 92.62 32 ILE B C 1
ATOM 1431 O O . ILE B 1 32 ? 3.961 -13.766 -21.266 1 92.62 32 ILE B O 1
ATOM 1435 N N . GLY B 1 33 ? 2.775 -12.609 -19.703 1 92.38 33 GLY B N 1
ATOM 1436 C CA . GLY B 1 33 ? 1.908 -13.742 -19.406 1 92.38 33 GLY B CA 1
ATOM 1437 C C . GLY B 1 33 ? 2.191 -14.383 -18.062 1 92.38 33 GLY B C 1
ATOM 1438 O O . GLY B 1 33 ? 2.916 -13.82 -17.25 1 92.38 33 GLY B O 1
ATOM 1439 N N . SER B 1 34 ? 1.705 -15.578 -17.812 1 91.56 34 SER B N 1
ATOM 1440 C CA . SER B 1 34 ? 1.711 -16.219 -16.5 1 91.56 34 SER B CA 1
ATOM 1441 C C . SER B 1 34 ? 3.117 -16.656 -16.109 1 91.56 34 SER B C 1
ATOM 1443 O O . SER B 1 34 ? 3.42 -16.797 -14.922 1 91.56 34 SER B O 1
ATOM 1445 N N . THR B 1 35 ? 3.988 -16.797 -17.109 1 93 35 THR B N 1
ATOM 1446 C CA . THR B 1 35 ? 5.352 -17.219 -16.812 1 93 35 THR B CA 1
ATOM 1447 C C . THR B 1 35 ? 6.074 -16.172 -15.969 1 93 35 THR B C 1
ATOM 1449 O O . THR B 1 35 ? 6.965 -16.516 -15.188 1 93 35 THR B O 1
ATOM 1452 N N . PHE B 1 36 ? 5.66 -14.969 -16.062 1 94.25 36 PHE B N 1
ATOM 1453 C CA . PHE B 1 36 ? 6.27 -13.891 -15.289 1 94.25 36 PHE B CA 1
ATOM 1454 C C . PHE B 1 36 ? 6.012 -14.07 -13.797 1 94.25 36 PHE B C 1
ATOM 1456 O O . PHE B 1 36 ? 6.797 -13.617 -12.969 1 94.25 36 PHE B O 1
ATOM 1463 N N . LEU B 1 37 ? 4.922 -14.766 -13.461 1 95 37 LEU B N 1
ATOM 1464 C CA . LEU B 1 37 ? 4.504 -14.914 -12.078 1 95 37 LEU B CA 1
ATOM 1465 C C . LEU B 1 37 ? 5.191 -16.109 -11.43 1 95 37 LEU B C 1
ATOM 1467 O O . LEU B 1 37 ? 5.152 -16.281 -10.203 1 95 37 LEU B O 1
ATOM 1471 N N . GLU B 1 38 ? 5.84 -16.922 -12.203 1 93.69 38 GLU B N 1
ATOM 1472 C CA . GLU B 1 38 ? 6.355 -18.203 -11.734 1 93.69 38 GLU B CA 1
ATOM 1473 C C . GLU B 1 38 ? 7.32 -18.016 -10.57 1 93.69 38 GLU B C 1
ATOM 1475 O O . GLU B 1 38 ? 7.191 -18.688 -9.539 1 93.69 38 GLU B O 1
ATOM 1480 N N . PRO B 1 39 ? 8.258 -17.047 -10.672 1 93.75 39 PRO B N 1
ATOM 1481 C CA . PRO B 1 39 ? 9.156 -16.875 -9.523 1 93.75 39 PRO B CA 1
ATOM 1482 C C . PRO B 1 39 ? 8.414 -16.453 -8.258 1 93.75 39 PRO B C 1
ATOM 1484 O O . PRO B 1 39 ? 8.75 -16.922 -7.16 1 93.75 39 PRO B O 1
ATOM 1487 N N . LEU B 1 40 ? 7.422 -15.609 -8.406 1 94.62 40 LEU B N 1
ATOM 1488 C CA . LEU B 1 40 ? 6.625 -15.172 -7.266 1 94.62 40 LEU B CA 1
ATOM 1489 C C . LEU B 1 40 ? 5.898 -16.344 -6.621 1 94.62 40 LEU B C 1
ATOM 1491 O O . LEU B 1 40 ? 5.887 -16.469 -5.395 1 94.62 40 LEU B O 1
ATOM 1495 N N . MET B 1 41 ? 5.359 -17.203 -7.488 1 93 41 MET B N 1
ATOM 1496 C CA . MET B 1 41 ? 4.574 -18.328 -6.992 1 93 41 MET B CA 1
ATOM 1497 C C . MET B 1 41 ? 5.477 -19.391 -6.363 1 93 41 MET B C 1
ATOM 1499 O O . MET B 1 41 ? 5.066 -20.078 -5.434 1 93 41 MET B O 1
ATOM 1503 N N . GLU B 1 42 ? 6.688 -19.484 -6.867 1 92.56 42 GLU B N 1
ATOM 1504 C CA . GLU B 1 42 ? 7.645 -20.469 -6.367 1 92.56 42 GLU B CA 1
ATOM 1505 C C . GLU B 1 42 ? 8.117 -20.125 -4.957 1 92.56 42 GLU B C 1
ATOM 1507 O O . GLU B 1 42 ? 8.32 -21 -4.125 1 92.56 42 GLU B O 1
ATOM 1512 N N . ASN B 1 43 ? 8.266 -18.891 -4.668 1 94.38 43 ASN B N 1
ATOM 1513 C CA . ASN B 1 43 ? 8.695 -18.422 -3.352 1 94.38 43 ASN B CA 1
ATOM 1514 C C . ASN B 1 43 ? 8.008 -17.125 -2.957 1 94.38 43 ASN B C 1
ATOM 1516 O O . ASN B 1 43 ? 8.656 -16.094 -2.803 1 94.38 43 ASN B O 1
ATOM 1520 N N . PHE B 1 44 ? 6.777 -17.234 -2.656 1 96.75 44 PHE B N 1
ATOM 1521 C CA . PHE B 1 44 ? 5.938 -16.062 -2.396 1 96.75 44 PHE B CA 1
ATOM 1522 C C . PHE B 1 44 ? 6.426 -15.312 -1.164 1 96.75 44 PHE B C 1
ATOM 1524 O O . PHE B 1 44 ? 6.465 -14.086 -1.16 1 96.75 44 PHE B O 1
ATOM 1531 N N . VAL B 1 45 ? 6.848 -16.016 -0.141 1 96.75 45 VAL B N 1
ATOM 1532 C CA . VAL B 1 45 ? 7.258 -15.422 1.125 1 96.75 45 VAL B CA 1
ATOM 1533 C C . VAL B 1 45 ? 8.453 -14.5 0.899 1 96.75 45 VAL B C 1
ATOM 1535 O O . VAL B 1 45 ? 8.43 -13.328 1.299 1 96.75 45 VAL B O 1
ATOM 1538 N N . MET B 1 46 ? 9.406 -14.93 0.229 1 97 46 MET B N 1
ATOM 1539 C CA . MET B 1 46 ? 10.633 -14.156 0.049 1 97 46 MET B CA 1
ATOM 1540 C C . MET B 1 46 ? 10.375 -12.938 -0.838 1 97 46 MET B C 1
ATOM 1542 O O . MET B 1 46 ? 10.914 -11.859 -0.591 1 97 46 MET B O 1
ATOM 1546 N N . HIS B 1 47 ? 9.562 -13.117 -1.855 1 97.62 47 HIS B N 1
ATOM 1547 C CA . HIS B 1 47 ? 9.273 -11.992 -2.736 1 97.62 47 HIS B CA 1
ATOM 1548 C C . HIS B 1 47 ? 8.391 -10.961 -2.039 1 97.62 47 HIS B C 1
ATOM 1550 O O . HIS B 1 47 ? 8.594 -9.75 -2.205 1 97.62 47 HIS B O 1
ATOM 1556 N N . ALA B 1 48 ? 7.434 -11.445 -1.261 1 97.75 48 ALA B N 1
ATOM 1557 C CA . ALA B 1 48 ? 6.59 -10.531 -0.495 1 97.75 48 ALA B CA 1
ATOM 1558 C C . ALA B 1 48 ? 7.406 -9.773 0.553 1 97.75 48 ALA B C 1
ATOM 1560 O O . ALA B 1 48 ? 7.348 -8.547 0.628 1 97.75 48 ALA B O 1
ATOM 1561 N N . VAL B 1 49 ? 8.172 -10.5 1.345 1 97.69 49 VAL B N 1
ATOM 1562 C CA . VAL B 1 49 ? 9 -9.891 2.383 1 97.69 49 VAL B CA 1
ATOM 1563 C C . VAL B 1 49 ? 10.047 -8.984 1.743 1 97.69 49 VAL B C 1
ATOM 1565 O O . VAL B 1 49 ? 10.305 -7.879 2.227 1 97.69 49 VAL B O 1
ATOM 1568 N N . GLY B 1 50 ? 10.648 -9.461 0.664 1 98.25 50 GLY B N 1
ATOM 1569 C CA . GLY B 1 50 ? 11.602 -8.633 -0.062 1 98.25 50 GLY B CA 1
ATOM 1570 C C . GLY B 1 50 ? 11.023 -7.312 -0.521 1 98.25 50 GLY B C 1
ATOM 1571 O O . GLY B 1 50 ? 11.656 -6.262 -0.375 1 98.25 50 GLY B O 1
ATOM 1572 N N . ALA B 1 51 ? 9.867 -7.371 -1.072 1 98.12 51 ALA B N 1
ATOM 1573 C CA . ALA B 1 51 ? 9.195 -6.152 -1.529 1 98.12 51 ALA B CA 1
ATOM 1574 C C . ALA B 1 51 ? 8.914 -5.215 -0.361 1 98.12 51 ALA B C 1
ATOM 1576 O O . ALA B 1 51 ? 9.062 -3.996 -0.485 1 98.12 51 ALA B O 1
ATOM 1577 N N . MET B 1 52 ? 8.5 -5.77 0.773 1 98 52 MET B N 1
ATOM 1578 C CA . MET B 1 52 ? 8.242 -4.965 1.963 1 98 52 MET B CA 1
ATOM 1579 C C . MET B 1 52 ? 9.523 -4.301 2.457 1 98 52 MET B C 1
ATOM 1581 O O . MET B 1 52 ? 9.516 -3.123 2.816 1 98 52 MET B O 1
ATOM 1585 N N . VAL B 1 53 ? 10.57 -5.047 2.459 1 98.06 53 VAL B N 1
ATOM 1586 C CA . VAL B 1 53 ? 11.859 -4.512 2.895 1 98.06 53 VAL B CA 1
ATOM 1587 C C . VAL B 1 53 ? 12.305 -3.395 1.949 1 98.06 53 VAL B C 1
ATOM 1589 O O . VAL B 1 53 ? 12.758 -2.342 2.395 1 98.06 53 VAL B O 1
ATOM 1592 N N . VAL B 1 54 ? 12.141 -3.621 0.646 1 97.81 54 VAL B N 1
ATOM 1593 C CA . VAL B 1 54 ? 12.477 -2.594 -0.336 1 97.81 54 VAL B CA 1
ATOM 1594 C C . VAL B 1 54 ? 11.633 -1.345 -0.085 1 97.81 54 VAL B C 1
ATOM 1596 O O . VAL B 1 54 ? 12.148 -0.224 -0.13 1 97.81 54 VAL B O 1
ATOM 1599 N N . GLY B 1 55 ? 10.367 -1.537 0.175 1 97.19 55 GLY B N 1
ATOM 1600 C CA . GLY B 1 55 ? 9.5 -0.413 0.482 1 97.19 55 GLY B CA 1
ATOM 1601 C C . GLY B 1 55 ? 9.945 0.377 1.696 1 97.19 55 GLY B C 1
ATOM 1602 O O . GLY B 1 55 ? 9.883 1.608 1.7 1 97.19 55 GLY B O 1
ATOM 1603 N N . VAL B 1 56 ? 10.406 -0.318 2.684 1 96.81 56 VAL B N 1
ATOM 1604 C CA . VAL B 1 56 ? 10.914 0.335 3.889 1 96.81 56 VAL B CA 1
ATOM 1605 C C . VAL B 1 56 ? 12.188 1.103 3.564 1 96.81 56 VAL B C 1
ATOM 1607 O O . VAL B 1 56 ? 12.344 2.262 3.957 1 96.81 56 VAL B O 1
ATOM 1610 N N . CYS B 1 57 ? 13.039 0.531 2.816 1 96.88 57 CYS B N 1
ATOM 1611 C CA . CYS B 1 57 ? 14.297 1.17 2.447 1 96.88 57 CYS B CA 1
ATOM 1612 C C . CYS B 1 57 ? 14.055 2.41 1.598 1 96.88 57 CYS B C 1
ATOM 1614 O O . CYS B 1 57 ? 14.711 3.436 1.78 1 96.88 57 CYS B O 1
ATOM 1616 N N . CYS B 1 58 ? 13.086 2.324 0.716 1 94.44 58 CYS B N 1
ATOM 1617 C CA . CYS B 1 58 ? 12.836 3.416 -0.22 1 94.44 58 CYS B CA 1
ATOM 1618 C C . CYS B 1 58 ? 11.836 4.41 0.351 1 94.44 58 CYS B C 1
ATOM 1620 O O . CYS B 1 58 ? 11.992 5.621 0.201 1 94.44 58 CYS B O 1
ATOM 1622 N N . GLY B 1 59 ? 10.898 3.904 0.978 1 91.25 59 GLY B N 1
ATOM 1623 C CA . GLY B 1 59 ? 9.805 4.758 1.424 1 91.25 59 GLY B CA 1
ATOM 1624 C C . GLY B 1 59 ? 10 5.289 2.832 1 91.25 59 GLY B C 1
ATOM 1625 O O . GLY B 1 59 ? 9.914 6.496 3.064 1 91.25 59 GLY B O 1
ATOM 1626 N N . SER B 1 60 ? 10.305 4.41 3.754 1 91.38 60 SER B N 1
ATOM 1627 C CA . SER B 1 60 ? 10.375 4.801 5.156 1 91.38 60 SER B CA 1
ATOM 1628 C C . SER B 1 60 ? 11.562 5.723 5.414 1 91.38 60 SER B C 1
ATOM 1630 O O . SER B 1 60 ? 11.516 6.578 6.297 1 91.38 60 SER B O 1
ATOM 1632 N N . THR B 1 61 ? 12.562 5.621 4.668 1 93.12 61 THR B N 1
ATOM 1633 C CA . THR B 1 61 ? 13.773 6.402 4.887 1 93.12 61 THR B CA 1
ATOM 1634 C C . THR B 1 61 ? 13.57 7.852 4.461 1 93.12 61 THR B C 1
ATOM 1636 O O . THR B 1 61 ? 14.375 8.727 4.789 1 93.12 61 THR B O 1
ATOM 1639 N N . SER B 1 62 ? 12.445 8.109 3.785 1 92.25 62 SER B N 1
ATOM 1640 C CA . SER B 1 62 ? 12.125 9.5 3.471 1 92.25 62 SER B CA 1
ATOM 1641 C C . SER B 1 62 ? 11.906 10.32 4.738 1 92.25 62 SER B C 1
ATOM 1643 O O . SER B 1 62 ? 11.867 11.547 4.691 1 92.25 62 SER B O 1
ATOM 1645 N N . TYR B 1 63 ? 11.828 9.617 5.824 1 91.62 63 TYR B N 1
ATOM 1646 C CA . TYR B 1 63 ? 11.734 10.281 7.121 1 91.62 63 TYR B CA 1
ATOM 1647 C C . TYR B 1 63 ? 12.922 11.211 7.352 1 91.62 63 TYR B C 1
ATOM 1649 O O . TYR B 1 63 ? 12.812 12.188 8.094 1 91.62 63 TYR B O 1
ATOM 1657 N N . VAL B 1 64 ? 13.992 10.984 6.766 1 92.62 64 VAL B N 1
ATOM 1658 C CA . VAL B 1 64 ? 15.219 11.758 6.941 1 92.62 64 VAL B CA 1
ATOM 1659 C C . VAL B 1 64 ? 14.977 13.211 6.551 1 92.62 64 VAL B C 1
ATOM 1661 O O . VAL B 1 64 ? 15.656 14.117 7.039 1 92.62 64 VAL B O 1
ATOM 1664 N N . TYR B 1 65 ? 14.047 13.438 5.695 1 90.75 65 TYR B N 1
ATOM 1665 C CA . TYR B 1 65 ? 13.766 14.797 5.23 1 90.75 65 TYR B CA 1
ATOM 1666 C C . TYR B 1 65 ? 13.125 15.633 6.328 1 90.75 65 TYR B C 1
ATOM 1668 O O . TYR B 1 65 ? 13.031 16.859 6.211 1 90.75 65 TYR B O 1
ATOM 1676 N N . LYS B 1 66 ? 12.719 14.992 7.398 1 86.56 66 LYS B N 1
ATOM 1677 C CA . LYS B 1 66 ? 12.148 15.703 8.531 1 86.56 66 LYS B CA 1
ATOM 1678 C C . LYS B 1 66 ? 13.227 16.094 9.539 1 86.56 66 LYS B C 1
ATOM 1680 O O . LYS B 1 66 ? 12.961 16.859 10.477 1 86.56 66 LYS B O 1
ATOM 1685 N N . ILE B 1 67 ? 14.383 15.523 9.398 1 89.44 67 ILE B N 1
ATOM 1686 C CA . ILE B 1 67 ? 15.484 15.836 10.297 1 89.44 67 ILE B CA 1
ATOM 1687 C C . ILE B 1 67 ? 16.109 17.172 9.883 1 89.44 67 ILE B C 1
ATOM 1689 O O . ILE B 1 67 ? 16.906 17.219 8.945 1 89.44 67 ILE B O 1
ATOM 1693 N N . GLU B 1 68 ? 15.922 18.141 10.672 1 88.69 68 GLU B N 1
ATOM 1694 C CA . GLU B 1 68 ? 16.297 19.516 10.336 1 88.69 68 GLU B CA 1
ATOM 1695 C C . GLU B 1 68 ? 17.797 19.734 10.492 1 88.69 68 GLU B C 1
ATOM 1697 O O . GLU B 1 68 ? 18.375 20.641 9.883 1 88.69 68 GLU B O 1
ATOM 1702 N N . SER B 1 69 ? 18.438 18.969 11.281 1 93.69 69 SER B N 1
ATOM 1703 C CA . SER B 1 69 ? 19.875 19.141 11.531 1 93.69 69 SER B CA 1
ATOM 1704 C C . SER B 1 69 ? 20.688 18.672 10.336 1 93.69 69 SER B C 1
ATOM 1706 O O . SER B 1 69 ? 21.891 18.969 10.242 1 93.69 69 SER B O 1
ATOM 1708 N N . LEU B 1 70 ? 20.094 17.984 9.453 1 93.62 70 LEU B N 1
ATOM 1709 C CA . LEU B 1 70 ? 20.781 17.516 8.258 1 93.62 70 LEU B CA 1
ATOM 1710 C C . LEU B 1 70 ? 20.516 18.438 7.074 1 93.62 70 LEU B C 1
ATOM 1712 O O . LEU B 1 70 ? 19.391 18.922 6.902 1 93.62 70 LEU B O 1
ATOM 1716 N N . SER B 1 71 ? 21.594 18.656 6.309 1 95.12 71 SER B N 1
ATOM 1717 C CA . SER B 1 71 ? 21.391 19.422 5.082 1 95.12 71 SER B CA 1
ATOM 1718 C C . SER B 1 71 ? 20.594 18.625 4.062 1 95.12 71 SER B C 1
ATOM 1720 O O . SER B 1 71 ? 20.516 17.391 4.145 1 95.12 71 SER B O 1
ATOM 1722 N N . LEU B 1 72 ? 20.016 19.25 3.117 1 92.5 72 LEU B N 1
ATOM 1723 C CA . LEU B 1 72 ? 19.219 18.594 2.084 1 92.5 72 LEU B CA 1
ATOM 1724 C C . LEU B 1 72 ? 20.062 17.594 1.299 1 92.5 72 LEU B C 1
ATOM 1726 O O . LEU B 1 72 ? 19.594 16.5 0.983 1 92.5 72 LEU B O 1
ATOM 1730 N N . ARG B 1 73 ? 21.312 18.031 1.044 1 94.81 73 ARG B N 1
ATOM 1731 C CA . ARG B 1 73 ? 22.203 17.156 0.294 1 94.81 73 ARG B CA 1
ATOM 1732 C C . ARG B 1 73 ? 22.469 15.859 1.058 1 94.81 73 ARG B C 1
ATOM 1734 O O . ARG B 1 73 ? 22.484 14.781 0.468 1 94.81 73 ARG B O 1
ATOM 1741 N N . LYS B 1 74 ? 22.656 15.969 2.324 1 97 74 LYS B N 1
ATOM 1742 C CA . LYS B 1 74 ? 22.891 14.789 3.156 1 97 74 LYS B CA 1
ATOM 1743 C C . LYS B 1 74 ? 21.641 13.922 3.25 1 97 74 LYS B C 1
ATOM 1745 O O . LYS B 1 74 ? 21.719 12.695 3.242 1 97 74 LYS B O 1
ATOM 1750 N N . GLN B 1 75 ? 20.484 14.562 3.309 1 96.25 75 GLN B N 1
ATOM 1751 C CA . GLN B 1 75 ? 19.219 13.844 3.338 1 96.25 75 GLN B CA 1
ATOM 1752 C C . GLN B 1 75 ? 19.016 13.023 2.066 1 96.25 75 GLN B C 1
ATOM 1754 O O . GLN B 1 75 ? 18.672 11.844 2.129 1 96.25 75 GLN B O 1
ATOM 1759 N N . ILE B 1 76 ? 19.312 13.648 0.992 1 95.12 76 ILE B N 1
ATOM 1760 C CA . ILE B 1 76 ? 19.172 12.984 -0.299 1 95.12 76 ILE B CA 1
ATOM 1761 C C . ILE B 1 76 ? 20.156 11.82 -0.393 1 95.12 76 ILE B C 1
ATOM 1763 O O . ILE B 1 76 ? 19.781 10.711 -0.783 1 95.12 76 ILE B O 1
ATOM 1767 N N . ALA B 1 77 ? 21.344 12.078 -0.026 1 96.38 77 ALA B N 1
ATOM 1768 C CA . ALA B 1 77 ? 22.359 11.039 -0.093 1 96.38 77 ALA B CA 1
ATOM 1769 C C . ALA B 1 77 ? 21.969 9.828 0.749 1 96.38 77 ALA B C 1
ATOM 1771 O O . ALA B 1 77 ? 22.109 8.68 0.304 1 96.38 77 ALA B O 1
ATOM 1772 N N . PHE B 1 78 ? 21.531 10.109 1.894 1 96.69 78 PHE B N 1
ATOM 1773 C CA . PHE B 1 78 ? 21.125 9.031 2.785 1 96.69 78 PHE B CA 1
ATOM 1774 C C . PHE B 1 78 ? 19.953 8.258 2.205 1 96.69 78 PHE B C 1
ATOM 1776 O O . PHE B 1 78 ? 19.953 7.031 2.164 1 96.69 78 PHE B O 1
ATOM 1783 N N . HIS B 1 79 ? 18.953 8.984 1.783 1 96.12 79 HIS B N 1
ATOM 1784 C CA . HIS B 1 79 ? 17.734 8.383 1.237 1 96.12 79 HIS B CA 1
ATOM 1785 C C . HIS B 1 79 ? 18.047 7.551 -0.001 1 96.12 79 HIS B C 1
ATOM 1787 O O . HIS B 1 79 ? 17.594 6.41 -0.116 1 96.12 79 HIS B O 1
ATOM 1793 N N . PHE B 1 80 ? 18.906 8.031 -0.86 1 96.62 80 PHE B N 1
ATOM 1794 C CA . PHE B 1 80 ? 19.203 7.359 -2.121 1 96.62 80 PHE B CA 1
ATOM 1795 C C . PHE B 1 80 ? 20.141 6.176 -1.9 1 96.62 80 PHE B C 1
ATOM 1797 O O . PHE B 1 80 ? 20.016 5.152 -2.572 1 96.62 80 PHE B O 1
ATOM 1804 N N . THR B 1 81 ? 21.016 6.324 -0.969 1 97.38 81 THR B N 1
ATOM 1805 C CA . THR B 1 81 ? 21.938 5.227 -0.685 1 97.38 81 THR B CA 1
ATOM 1806 C C . THR B 1 81 ? 21.188 4.039 -0.082 1 97.38 81 THR B C 1
ATOM 1808 O O . THR B 1 81 ? 21.344 2.908 -0.55 1 97.38 81 THR B O 1
ATOM 1811 N N . ILE B 1 82 ? 20.359 4.324 0.855 1 97.69 82 ILE B N 1
ATOM 1812 C CA . ILE B 1 82 ? 19.641 3.248 1.529 1 97.69 82 ILE B CA 1
ATOM 1813 C C . ILE B 1 82 ? 18.547 2.705 0.616 1 97.69 82 ILE B C 1
ATOM 1815 O O . ILE B 1 82 ? 18.359 1.49 0.516 1 97.69 82 ILE B O 1
ATOM 1819 N N . GLY B 1 83 ? 17.812 3.631 -0.06 1 97.12 83 GLY B N 1
ATOM 1820 C CA . GLY B 1 83 ? 16.734 3.219 -0.946 1 97.12 83 GLY B CA 1
ATOM 1821 C C . GLY B 1 83 ? 17.219 2.387 -2.121 1 97.12 83 GLY B C 1
ATOM 1822 O O . GLY B 1 83 ? 16.828 1.229 -2.27 1 97.12 83 GLY B O 1
ATOM 1823 N N . LEU B 1 84 ? 18.156 2.92 -2.906 1 97.12 84 LEU B N 1
ATOM 1824 C CA . LEU B 1 84 ? 18.672 2.227 -4.082 1 97.12 84 LEU B CA 1
ATOM 1825 C C . LEU B 1 84 ? 19.562 1.052 -3.676 1 97.12 84 LEU B C 1
ATOM 1827 O O . LEU B 1 84 ? 19.5 -0.013 -4.297 1 97.12 84 LEU B O 1
ATOM 1831 N N . GLY B 1 85 ? 20.375 1.275 -2.711 1 97.62 85 GLY B N 1
ATOM 1832 C CA . GLY B 1 85 ? 21.203 0.19 -2.227 1 97.62 85 GLY B CA 1
ATOM 1833 C C . GLY B 1 85 ? 20.406 -1.001 -1.727 1 97.62 85 GLY B C 1
ATOM 1834 O O . GLY B 1 85 ? 20.703 -2.145 -2.082 1 97.62 85 GLY B O 1
ATOM 1835 N N . GLY B 1 86 ? 19.406 -0.715 -0.863 1 97.81 86 GLY B N 1
ATOM 1836 C CA . GLY B 1 86 ? 18.531 -1.773 -0.375 1 97.81 86 GLY B CA 1
ATOM 1837 C C . GLY B 1 86 ? 17.797 -2.498 -1.484 1 97.81 86 GLY B C 1
ATOM 1838 O O . GLY B 1 86 ? 17.703 -3.729 -1.476 1 97.81 86 GLY B O 1
ATOM 1839 N N . TYR B 1 87 ? 17.312 -1.752 -2.455 1 98 87 TYR B N 1
ATOM 1840 C CA . TYR B 1 87 ? 16.609 -2.338 -3.588 1 98 87 TYR B CA 1
ATOM 1841 C C . TYR B 1 87 ? 17.516 -3.27 -4.379 1 98 87 TYR B C 1
ATOM 1843 O O . TYR B 1 87 ? 17.141 -4.402 -4.684 1 98 87 TYR B O 1
ATOM 1851 N N . LEU B 1 88 ? 18.734 -2.775 -4.707 1 97.81 88 LEU B N 1
ATOM 1852 C CA . LEU B 1 88 ? 19.641 -3.553 -5.543 1 97.81 88 LEU B CA 1
ATOM 1853 C C . LEU B 1 88 ? 20.094 -4.82 -4.824 1 97.81 88 LEU B C 1
ATOM 1855 O O . LEU B 1 88 ? 20.281 -5.863 -5.453 1 97.81 88 LEU B O 1
ATOM 1859 N N . LEU B 1 89 ? 20.281 -4.75 -3.547 1 97.69 89 LEU B N 1
ATOM 1860 C CA . LEU B 1 89 ? 20.656 -5.918 -2.76 1 97.69 89 LEU B CA 1
ATOM 1861 C C . LEU B 1 89 ? 19.562 -6.98 -2.799 1 97.69 89 LEU B C 1
ATOM 1863 O O . LEU B 1 89 ? 19.844 -8.156 -3.037 1 97.69 89 LEU B O 1
ATOM 1867 N N . ILE B 1 90 ? 18.328 -6.562 -2.594 1 98.06 90 ILE B N 1
ATOM 1868 C CA . ILE B 1 90 ? 17.203 -7.488 -2.59 1 98.06 90 ILE B CA 1
ATOM 1869 C C . ILE B 1 90 ? 16.984 -8.039 -3.996 1 98.06 90 ILE B C 1
ATOM 1871 O O . ILE B 1 90 ? 16.734 -9.234 -4.172 1 98.06 90 ILE B O 1
ATOM 1875 N N . ALA B 1 91 ? 17.094 -7.16 -5.008 1 97.25 91 ALA B N 1
ATOM 1876 C CA . ALA B 1 91 ? 16.938 -7.574 -6.398 1 97.25 91 ALA B CA 1
ATOM 1877 C C . ALA B 1 91 ? 17.953 -8.648 -6.773 1 97.25 91 ALA B C 1
ATOM 1879 O O . ALA B 1 91 ? 17.625 -9.602 -7.484 1 97.25 91 ALA B O 1
ATOM 1880 N N . TYR B 1 92 ? 19.141 -8.477 -6.289 1 96.44 92 TYR B N 1
ATOM 1881 C CA . TYR B 1 92 ? 20.203 -9.453 -6.551 1 96.44 92 TYR B CA 1
ATOM 1882 C C . TYR B 1 92 ? 19.906 -10.773 -5.848 1 96.44 92 TYR B C 1
ATOM 1884 O O . TYR B 1 92 ? 19.969 -11.836 -6.465 1 96.44 92 TYR B O 1
ATOM 1892 N N . LYS B 1 93 ? 19.531 -10.742 -4.641 1 96.44 93 LYS B N 1
ATOM 1893 C CA . LYS B 1 93 ? 19.328 -11.93 -3.82 1 96.44 93 LYS B CA 1
ATOM 1894 C C . LYS B 1 93 ? 18.109 -12.719 -4.297 1 96.44 93 LYS B C 1
ATOM 1896 O O . LYS B 1 93 ? 18.094 -13.945 -4.234 1 96.44 93 LYS B O 1
ATOM 1901 N N . LEU B 1 94 ? 17.078 -12.023 -4.824 1 96.56 94 LEU B N 1
ATOM 1902 C CA . LEU B 1 94 ? 15.828 -12.688 -5.156 1 96.56 94 LEU B CA 1
ATOM 1903 C C . LEU B 1 94 ? 15.734 -12.945 -6.656 1 96.56 94 LEU B C 1
ATOM 1905 O O . LEU B 1 94 ? 14.719 -13.453 -7.137 1 96.56 94 LEU B O 1
ATOM 1909 N N . GLY B 1 95 ? 16.75 -12.461 -7.418 1 94.81 95 GLY B N 1
ATOM 1910 C CA . GLY B 1 95 ? 16.812 -12.781 -8.836 1 94.81 95 GLY B CA 1
ATOM 1911 C C . GLY B 1 95 ? 15.984 -11.836 -9.688 1 94.81 95 GLY B C 1
ATOM 1912 O O . GLY B 1 95 ? 15.586 -12.18 -10.805 1 94.81 95 GLY B O 1
ATOM 1913 N N . TRP B 1 96 ? 15.641 -10.703 -9.18 1 94.75 96 TRP B N 1
ATOM 1914 C CA . TRP B 1 96 ? 14.898 -9.727 -9.969 1 94.75 96 TRP B CA 1
ATOM 1915 C C . TRP B 1 96 ? 15.789 -9.109 -11.047 1 94.75 96 TRP B C 1
ATOM 1917 O O . TRP B 1 96 ? 15.297 -8.586 -12.047 1 94.75 96 TRP B O 1
ATOM 1927 N N . MET B 1 97 ? 17.047 -9.164 -10.852 1 94.81 97 MET B N 1
ATOM 1928 C CA . MET B 1 97 ? 18.031 -8.57 -11.742 1 94.81 97 MET B CA 1
ATOM 1929 C C . MET B 1 97 ? 18.641 -9.625 -12.672 1 94.81 97 MET B C 1
ATOM 1931 O O . MET B 1 97 ? 19.078 -10.68 -12.211 1 94.81 97 MET B O 1
ATOM 1935 N N . PRO B 1 98 ? 18.625 -9.289 -13.961 1 92.75 98 PRO B N 1
ATOM 1936 C CA . PRO B 1 98 ? 19.297 -10.227 -14.875 1 92.75 98 PRO B CA 1
ATOM 1937 C C . PRO B 1 98 ? 20.812 -10.156 -14.773 1 92.75 98 PRO B C 1
ATOM 1939 O O . PRO B 1 98 ? 21.422 -9.195 -15.234 1 9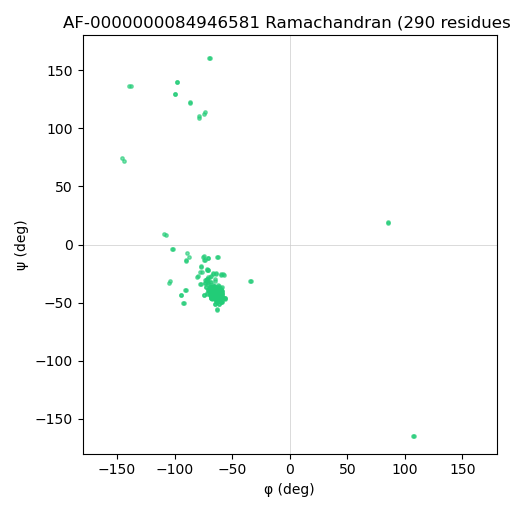2.75 98 PRO B O 1
ATOM 1942 N N . ILE B 1 99 ? 21.469 -11.219 -14.297 1 92.81 99 ILE B N 1
ATOM 1943 C CA . ILE B 1 99 ? 22.891 -11.156 -13.992 1 92.81 99 ILE B CA 1
ATOM 1944 C C . ILE B 1 99 ? 23.672 -11.984 -15.008 1 92.81 99 ILE B C 1
ATOM 1946 O O . ILE B 1 99 ? 24.875 -12.195 -14.859 1 92.81 99 ILE B O 1
ATOM 1950 N N . SER B 1 100 ? 23.047 -12.445 -16.031 1 93.19 100 SER B N 1
ATOM 1951 C CA . SER B 1 100 ? 23.688 -13.305 -17.016 1 93.19 100 SER B CA 1
ATOM 1952 C C . SER B 1 100 ? 24.688 -12.523 -17.859 1 93.19 100 SER B C 1
ATOM 1954 O O . SER B 1 100 ? 25.625 -13.102 -18.406 1 93.19 100 SER B O 1
ATOM 1956 N N . ASN B 1 101 ? 24.438 -11.242 -18.047 1 94.25 101 ASN B N 1
ATOM 1957 C CA . ASN B 1 101 ? 25.234 -10.352 -18.875 1 94.25 101 ASN B CA 1
ATOM 1958 C C . ASN B 1 101 ? 25.438 -8.992 -18.219 1 94.25 101 ASN B C 1
ATOM 1960 O O . ASN B 1 101 ? 24.5 -8.438 -17.625 1 94.25 101 ASN B O 1
ATOM 1964 N N . ILE B 1 102 ? 26.672 -8.531 -18.312 1 95.31 102 ILE B N 1
ATOM 1965 C CA . ILE B 1 102 ? 27.016 -7.277 -17.656 1 95.31 102 ILE B CA 1
ATOM 1966 C C . ILE B 1 102 ? 26.188 -6.137 -18.234 1 95.31 102 ILE B C 1
ATOM 1968 O O . ILE B 1 102 ? 25.812 -5.199 -17.531 1 95.31 102 ILE B O 1
ATOM 1972 N N . GLY B 1 103 ? 25.938 -6.234 -19.547 1 96.38 103 GLY B N 1
ATOM 1973 C CA . GLY B 1 103 ? 25.094 -5.23 -20.172 1 96.38 103 GLY B CA 1
ATOM 1974 C C . GLY B 1 103 ? 23.688 -5.168 -19.594 1 96.38 103 GLY B C 1
ATOM 1975 O O . GLY B 1 103 ? 23.141 -4.082 -19.391 1 96.38 103 GLY B O 1
ATOM 1976 N N . TYR B 1 104 ? 23.172 -6.32 -19.297 1 95.12 104 TYR B N 1
ATOM 1977 C CA . TYR B 1 104 ? 21.844 -6.391 -18.703 1 95.12 104 TYR B CA 1
ATOM 1978 C C . TYR B 1 104 ? 21.844 -5.836 -17.281 1 95.12 104 TYR B C 1
ATOM 1980 O O . TYR B 1 104 ? 20.891 -5.164 -16.875 1 95.12 104 TYR B O 1
ATOM 1988 N N . VAL B 1 105 ? 22.922 -6.082 -16.547 1 96.5 105 VAL B N 1
ATOM 1989 C CA . VAL B 1 105 ? 23.047 -5.598 -15.18 1 96.5 105 VAL B CA 1
ATOM 1990 C C . VAL B 1 105 ? 23.109 -4.07 -15.172 1 96.5 105 VAL B C 1
ATOM 1992 O O . VAL B 1 105 ? 22.375 -3.416 -14.422 1 96.5 105 VAL B O 1
ATOM 1995 N N . ILE B 1 106 ? 23.922 -3.541 -16.047 1 97 106 ILE B N 1
ATOM 1996 C CA . ILE B 1 106 ? 24.109 -2.094 -16.141 1 97 106 ILE B CA 1
ATOM 1997 C C . ILE B 1 106 ? 22.781 -1.433 -16.531 1 97 106 ILE B C 1
ATOM 1999 O O . ILE B 1 106 ? 22.391 -0.427 -15.93 1 97 106 ILE B O 1
ATOM 2003 N N . THR B 1 107 ? 22.156 -1.995 -17.5 1 96.38 107 THR B N 1
ATOM 2004 C CA . THR B 1 107 ? 20.875 -1.438 -17.938 1 96.38 107 THR B CA 1
ATOM 2005 C C . THR B 1 107 ? 19.859 -1.475 -16.812 1 96.38 107 THR B C 1
ATOM 2007 O O . THR B 1 107 ? 19.094 -0.522 -16.625 1 96.38 107 THR B O 1
ATOM 2010 N N . PHE B 1 108 ? 19.844 -2.535 -16.062 1 96.31 108 PHE B N 1
ATOM 2011 C CA . PHE B 1 108 ? 18.922 -2.691 -14.945 1 96.31 108 PHE B CA 1
ATOM 2012 C C . PHE B 1 108 ? 19.172 -1.615 -13.891 1 96.31 108 PHE B C 1
ATOM 2014 O O . PHE B 1 108 ? 18.234 -0.982 -13.414 1 96.31 108 PHE B O 1
ATOM 2021 N N . ILE B 1 109 ? 20.438 -1.37 -13.578 1 96.75 109 ILE B N 1
ATOM 2022 C CA . ILE B 1 109 ? 20.797 -0.392 -12.562 1 96.75 109 ILE B CA 1
ATOM 2023 C C . ILE B 1 109 ? 20.438 1.012 -13.039 1 96.75 109 ILE B C 1
ATOM 2025 O O . ILE B 1 109 ? 19.875 1.806 -12.281 1 96.75 109 ILE B O 1
ATOM 2029 N N . LEU B 1 110 ? 20.672 1.273 -14.281 1 97.12 110 LEU B N 1
ATOM 2030 C CA . LEU B 1 110 ? 20.375 2.586 -14.836 1 97.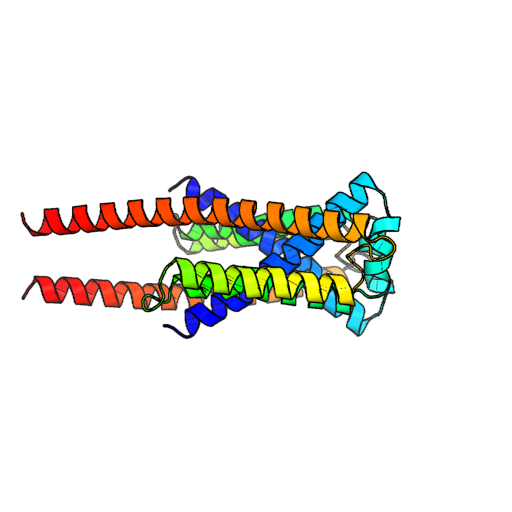12 110 LEU B CA 1
ATOM 2031 C C . LEU B 1 110 ? 18.859 2.84 -14.82 1 97.12 110 LEU B C 1
ATOM 2033 O O . LEU B 1 110 ? 18.422 3.941 -14.484 1 97.12 110 LEU B O 1
ATOM 2037 N N . MET B 1 111 ? 18.109 1.872 -15.148 1 95.81 111 MET B N 1
ATOM 2038 C CA . MET B 1 111 ? 16.656 2.006 -15.133 1 95.81 111 MET B CA 1
ATOM 2039 C C . MET B 1 111 ? 16.156 2.215 -13.711 1 95.81 111 MET B C 1
ATOM 2041 O O . MET B 1 111 ? 15.242 3.016 -13.484 1 95.81 111 MET B O 1
ATOM 2045 N N . ALA B 1 112 ? 16.766 1.486 -12.805 1 95.19 112 ALA B N 1
ATOM 2046 C CA . ALA B 1 112 ? 16.391 1.644 -11.406 1 95.19 112 ALA B CA 1
ATOM 2047 C C . ALA B 1 112 ? 16.656 3.068 -10.922 1 95.19 112 ALA B C 1
ATOM 2049 O O . ALA B 1 112 ? 15.82 3.662 -10.242 1 95.19 112 ALA B O 1
ATOM 2050 N N . ILE B 1 113 ? 17.781 3.596 -11.297 1 96.44 113 ILE B N 1
ATOM 2051 C CA . ILE B 1 113 ? 18.141 4.953 -10.906 1 96.44 113 ILE B CA 1
ATOM 2052 C C . ILE B 1 113 ? 17.156 5.945 -11.516 1 96.44 113 ILE B C 1
ATOM 2054 O O . ILE B 1 113 ? 16.688 6.859 -10.836 1 96.44 113 ILE B O 1
ATOM 2058 N N . ILE B 1 114 ? 16.797 5.758 -12.719 1 96.5 114 ILE B N 1
ATOM 2059 C CA . ILE B 1 114 ? 15.898 6.656 -13.422 1 96.5 114 ILE B CA 1
ATOM 2060 C C . ILE B 1 114 ? 14.516 6.621 -12.773 1 96.5 114 ILE B C 1
ATOM 2062 O O . ILE B 1 114 ? 13.922 7.668 -12.5 1 96.5 114 ILE B O 1
ATOM 2066 N N . ILE B 1 115 ? 14.039 5.453 -12.484 1 93.25 115 ILE B N 1
ATOM 2067 C CA . ILE B 1 115 ? 12.711 5.301 -11.891 1 93.25 115 ILE B CA 1
ATOM 2068 C C . ILE B 1 115 ? 12.711 5.898 -10.484 1 93.25 115 ILE B C 1
ATOM 2070 O O . ILE B 1 115 ? 11.812 6.672 -10.133 1 93.25 115 ILE B O 1
ATOM 2074 N N . PHE B 1 116 ? 13.742 5.559 -9.758 1 94.62 116 PHE B N 1
ATOM 2075 C CA . PHE B 1 116 ? 13.836 6.047 -8.391 1 94.62 116 PHE B CA 1
ATOM 2076 C C . PHE B 1 116 ? 13.891 7.57 -8.359 1 94.62 116 PHE B C 1
ATOM 2078 O O . PHE B 1 116 ? 13.188 8.211 -7.578 1 94.62 116 PHE B O 1
ATOM 2085 N N . THR B 1 117 ? 14.672 8.141 -9.188 1 95 117 THR B N 1
ATOM 2086 C CA . THR B 1 117 ? 14.82 9.594 -9.242 1 95 117 THR B CA 1
ATOM 2087 C C . THR B 1 117 ? 13.516 10.25 -9.703 1 95 117 THR B C 1
ATOM 2089 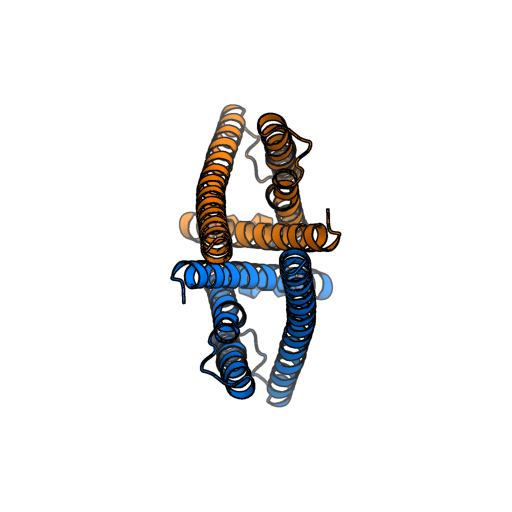O O . THR B 1 117 ? 13.148 11.312 -9.211 1 95 117 THR B O 1
ATOM 2092 N N . SER B 1 118 ? 12.875 9.641 -10.617 1 95 118 SER B N 1
ATOM 2093 C CA . SER B 1 118 ? 11.609 10.18 -11.109 1 95 118 SER B CA 1
ATOM 2094 C C . SER B 1 118 ? 10.555 10.195 -10.008 1 95 118 SER B C 1
ATOM 2096 O O . SER B 1 118 ? 9.867 11.203 -9.805 1 95 118 SER B O 1
ATOM 2098 N N . ILE B 1 119 ? 10.438 9.094 -9.289 1 90.19 119 ILE B N 1
ATOM 2099 C CA . ILE B 1 119 ? 9.477 9.008 -8.195 1 90.19 119 ILE B CA 1
ATOM 2100 C C . ILE B 1 119 ? 9.836 10.031 -7.117 1 90.19 119 ILE B C 1
ATOM 2102 O O . ILE B 1 119 ? 8.961 10.758 -6.637 1 90.19 119 ILE B O 1
ATOM 2106 N N . TRP B 1 120 ? 11.117 10.125 -6.805 1 92 120 TRP B N 1
ATOM 2107 C CA . TRP B 1 120 ? 11.594 11.078 -5.812 1 92 120 TRP B CA 1
ATOM 2108 C C . TRP B 1 120 ? 11.281 12.516 -6.238 1 92 120 TRP B C 1
ATOM 2110 O O . TRP B 1 120 ? 10.828 13.328 -5.43 1 92 120 TRP B O 1
ATOM 2120 N N . THR B 1 121 ? 11.516 12.805 -7.508 1 93 121 THR B N 1
ATOM 2121 C CA . THR B 1 121 ? 11.273 14.148 -8.031 1 93 121 THR B CA 1
ATOM 2122 C C . THR B 1 121 ? 9.789 14.5 -7.938 1 93 121 THR B C 1
ATOM 2124 O O . THR B 1 121 ? 9.438 15.625 -7.57 1 93 121 THR B O 1
ATOM 2127 N N . GLY B 1 122 ? 8.953 13.562 -8.281 1 89.12 122 GLY B N 1
ATOM 2128 C CA . GLY B 1 122 ? 7.523 13.781 -8.133 1 89.12 122 GLY B CA 1
ATOM 2129 C C . GLY B 1 122 ? 7.105 14.078 -6.707 1 89.12 122 GLY B C 1
ATOM 2130 O O . GLY B 1 122 ? 6.375 15.039 -6.453 1 89.12 122 GLY B O 1
ATOM 2131 N N . PHE B 1 123 ? 7.605 13.328 -5.773 1 84.56 123 PHE B N 1
ATOM 2132 C CA . PHE B 1 123 ? 7.273 13.539 -4.367 1 84.56 123 PHE B CA 1
ATOM 2133 C C . PHE B 1 123 ? 7.879 14.836 -3.854 1 84.56 123 PHE B C 1
ATOM 2135 O O . PHE B 1 123 ? 7.285 15.516 -3.014 1 84.56 123 PHE B O 1
ATOM 2142 N N . TYR B 1 124 ? 9.039 15.148 -4.301 1 85.69 124 TYR B N 1
ATOM 2143 C CA . TYR B 1 124 ? 9.703 16.391 -3.9 1 85.69 124 TYR B CA 1
ATOM 2144 C C . TYR B 1 124 ? 8.867 17.609 -4.262 1 85.69 124 TYR B C 1
ATOM 2146 O O . TYR B 1 124 ? 8.625 18.469 -3.42 1 85.69 124 TYR B O 1
ATOM 2154 N N . PHE B 1 125 ? 8.406 17.625 -5.508 1 85.06 125 PHE B N 1
ATOM 2155 C CA . PHE B 1 125 ? 7.59 18.766 -5.945 1 85.06 125 PHE B CA 1
ATOM 2156 C C . PHE B 1 125 ? 6.254 18.781 -5.211 1 85.06 125 PHE B C 1
ATOM 2158 O O . PHE B 1 125 ? 5.75 19.844 -4.859 1 85.06 125 PHE B O 1
ATOM 2165 N N . TYR B 1 126 ? 5.754 17.703 -5 1 80.88 126 TYR B N 1
ATOM 2166 C CA . TYR B 1 126 ? 4.496 17.609 -4.27 1 80.88 126 TYR B CA 1
ATOM 2167 C C . TYR B 1 126 ? 4.645 18.172 -2.859 1 80.88 126 TYR B C 1
ATOM 2169 O O . TYR B 1 126 ? 3.857 19.031 -2.439 1 80.88 126 TYR B O 1
ATOM 2177 N N . ASN B 1 127 ? 5.656 17.719 -2.131 1 77.94 127 ASN B N 1
ATOM 2178 C CA . ASN B 1 127 ? 5.875 18.156 -0.755 1 77.94 127 ASN B CA 1
ATOM 2179 C C . ASN B 1 127 ? 6.254 19.625 -0.686 1 77.94 127 ASN B C 1
ATOM 2181 O O . ASN B 1 127 ? 5.848 20.328 0.24 1 77.94 127 ASN B O 1
ATOM 2185 N N . ARG B 1 128 ? 6.98 20 -1.646 1 81.06 128 ARG B N 1
ATOM 2186 C CA . ARG B 1 128 ? 7.367 21.406 -1.707 1 81.06 128 ARG B CA 1
ATOM 2187 C C . ARG B 1 128 ? 6.148 22.297 -1.896 1 81.06 128 ARG B C 1
ATOM 2189 O O . ARG B 1 128 ? 6.031 23.344 -1.248 1 81.06 128 ARG B O 1
ATOM 2196 N N . ASN B 1 129 ? 5.34 21.875 -2.744 1 80.75 129 ASN B N 1
ATOM 2197 C CA . ASN B 1 129 ? 4.121 22.641 -2.992 1 80.75 129 ASN B CA 1
ATOM 2198 C C . ASN B 1 129 ? 3.211 22.656 -1.767 1 80.75 129 ASN B C 1
ATOM 2200 O O . ASN B 1 129 ? 2.605 23.672 -1.451 1 80.75 129 ASN B O 1
ATOM 2204 N N . GLU B 1 130 ? 3.111 21.594 -1.096 1 74.94 130 GLU B N 1
ATOM 2205 C CA . GLU B 1 130 ? 2.314 21.516 0.125 1 74.94 130 GLU B CA 1
ATOM 2206 C C . GLU B 1 130 ? 2.887 22.406 1.217 1 74.94 130 GLU B C 1
ATOM 2208 O O . GLU B 1 130 ? 2.139 23.078 1.927 1 74.94 130 GLU B O 1
ATOM 2213 N N . ALA B 1 131 ? 4.133 22.438 1.343 1 71.56 131 ALA B N 1
ATOM 2214 C CA . ALA B 1 131 ? 4.797 23.281 2.318 1 71.56 131 ALA B CA 1
ATOM 2215 C C . ALA B 1 131 ? 4.531 24.766 2.025 1 71.56 131 ALA B C 1
ATOM 2217 O O . ALA B 1 131 ? 4.328 25.562 2.947 1 71.56 131 ALA B O 1
ATOM 2218 N N . LYS B 1 132 ? 4.5 25.078 0.763 1 80.38 132 LYS B N 1
ATOM 2219 C CA . LYS B 1 132 ? 4.211 26.453 0.366 1 80.38 132 LYS B CA 1
ATOM 2220 C C . LYS B 1 132 ? 2.799 26.859 0.774 1 80.38 132 LYS B C 1
ATOM 2222 O O . LYS B 1 132 ? 2.582 27.984 1.251 1 80.38 132 LYS B O 1
ATOM 2227 N N . LYS B 1 133 ? 1.9 25.953 0.605 1 76.12 133 LYS B N 1
ATOM 2228 C CA . LYS B 1 133 ? 0.516 26.219 0.985 1 76.12 133 LYS B CA 1
ATOM 2229 C C . LYS B 1 133 ? 0.388 26.438 2.492 1 76.12 133 LYS B C 1
ATOM 2231 O O . LYS B 1 133 ? -0.309 27.344 2.941 1 76.12 133 LYS B O 1
ATOM 2236 N N . TYR B 1 134 ? 1.033 25.609 3.225 1 67.69 134 TYR B N 1
ATOM 2237 C CA . TYR B 1 134 ? 1.007 25.703 4.68 1 67.69 134 TYR B CA 1
ATOM 2238 C C . TYR B 1 134 ? 1.648 27.016 5.141 1 67.69 134 TYR B C 1
ATOM 2240 O O . TYR B 1 134 ? 1.109 27.703 6.012 1 67.69 134 TYR B O 1
ATOM 2248 N N . ASN B 1 135 ? 2.711 27.359 4.531 1 72.25 135 ASN B N 1
ATOM 2249 C CA . ASN B 1 135 ? 3.395 28.609 4.855 1 72.25 135 ASN B CA 1
ATOM 2250 C C . ASN B 1 135 ? 2.529 29.828 4.535 1 72.25 135 ASN B C 1
ATOM 2252 O O . ASN B 1 135 ? 2.523 30.797 5.285 1 72.25 135 ASN B O 1
ATOM 2256 N N . ALA B 1 136 ? 1.84 29.734 3.533 1 79.5 136 ALA B N 1
ATOM 2257 C CA . ALA B 1 136 ? 0.942 30.812 3.145 1 79.5 136 ALA B CA 1
ATOM 2258 C C . ALA B 1 136 ? -0.183 30.984 4.16 1 79.5 136 ALA B C 1
ATOM 2260 O O . ALA B 1 136 ? -0.547 32.094 4.508 1 79.5 136 ALA B O 1
ATOM 2261 N N . LYS B 1 137 ? -0.698 29.891 4.602 1 74.31 137 LYS B N 1
ATOM 2262 C CA . LYS B 1 137 ? -1.76 29.922 5.602 1 74.31 137 LYS B CA 1
ATOM 2263 C C . LYS B 1 137 ? -1.253 30.516 6.918 1 74.31 137 LYS B C 1
ATOM 2265 O O . LYS B 1 137 ? -1.957 31.281 7.574 1 74.31 137 LYS B O 1
ATOM 2270 N N . ILE B 1 138 ? -0.139 30.203 7.328 1 69.88 138 ILE B N 1
ATOM 2271 C CA . ILE B 1 138 ? 0.475 30.719 8.547 1 69.88 138 ILE B CA 1
ATOM 2272 C C . ILE B 1 138 ? 0.667 32.219 8.438 1 69.88 138 ILE B C 1
ATOM 2274 O O . ILE B 1 138 ? 0.367 32.969 9.383 1 69.88 138 ILE B O 1
ATOM 2278 N N . LYS B 1 139 ? 1.084 32.625 7.328 1 81.56 139 LYS B N 1
ATOM 2279 C CA . LYS B 1 139 ? 1.284 34.062 7.105 1 81.56 139 LYS B CA 1
ATOM 2280 C C . LYS B 1 139 ? -0.04 34.812 7.16 1 81.56 139 LYS B C 1
ATOM 2282 O O . LYS B 1 139 ? -0.102 35.938 7.672 1 81.56 139 LYS B O 1
ATOM 2287 N N . GLU B 1 140 ? -1.025 34.219 6.691 1 81.19 140 GLU B N 1
ATOM 2288 C CA . GLU B 1 140 ? -2.357 34.812 6.719 1 81.19 140 GLU B CA 1
ATOM 2289 C C . GLU B 1 140 ? -2.873 34.938 8.148 1 81.19 140 GLU B C 1
ATOM 2291 O O . GLU B 1 140 ? -3.451 35.969 8.516 1 81.19 140 GLU B O 1
ATOM 2296 N N . ILE B 1 141 ? -2.697 34 8.945 1 71.75 141 ILE B N 1
ATOM 2297 C CA . ILE B 1 141 ? -3.127 34 10.336 1 71.75 141 ILE B CA 1
ATOM 2298 C C . ILE B 1 141 ? -2.35 35.062 11.117 1 71.75 141 ILE B C 1
ATOM 2300 O O . ILE B 1 141 ? -2.922 35.781 11.93 1 71.75 141 ILE B O 1
ATOM 2304 N N . GLU B 1 142 ? -1.078 35.125 10.922 1 71.06 142 GLU B N 1
ATOM 2305 C CA . GLU B 1 142 ? -0.231 36.125 11.57 1 71.06 142 GLU B CA 1
ATOM 2306 C C . GLU B 1 142 ? -0.676 37.531 11.211 1 71.06 142 GLU B C 1
ATOM 2308 O O . GLU B 1 142 ? -0.695 38.406 12.07 1 71.06 142 GLU B O 1
ATOM 2313 N N . LYS B 1 143 ? -1.09 37.75 10.031 1 84.94 143 LYS B N 1
ATOM 2314 C CA . LYS B 1 143 ? -1.563 39.062 9.586 1 84.94 143 LYS B CA 1
ATOM 2315 C C . LYS B 1 143 ? -2.893 39.438 10.242 1 84.94 143 LYS B C 1
ATOM 2317 O O . LYS B 1 143 ? -3.121 40.594 10.602 1 84.94 143 LYS B O 1
ATOM 2322 N N . GLU B 1 144 ? -3.668 38.5 10.328 1 75.12 144 GLU B N 1
ATOM 2323 C CA . GLU B 1 144 ? -4.961 38.719 10.969 1 75.12 144 GLU B CA 1
ATOM 2324 C C . GLU B 1 144 ? -4.789 39.062 12.453 1 75.12 144 GLU B C 1
ATOM 2326 O O . GLU B 1 144 ? -5.555 39.844 13.008 1 75.12 144 GLU B O 1
ATOM 2331 N N . ASN B 1 145 ? -3.82 38.562 13.031 1 68.06 145 ASN B N 1
ATOM 2332 C CA . ASN B 1 145 ? -3.564 38.812 14.445 1 68.06 145 ASN B CA 1
ATOM 2333 C C . ASN B 1 145 ? -2.891 40.156 14.672 1 68.06 145 ASN B C 1
ATOM 2335 O O . ASN B 1 145 ? -2.992 40.719 15.758 1 68.06 145 ASN B O 1
ATOM 2339 N N . ASP B 1 146 ? -2.225 40.594 13.773 1 68.69 146 ASP B N 1
ATOM 2340 C CA . ASP B 1 146 ? -1.566 41.875 13.867 1 68.69 146 ASP B CA 1
ATOM 2341 C C . ASP B 1 146 ? -2.564 43.031 13.656 1 68.69 146 ASP B C 1
ATOM 2343 O O . ASP B 1 146 ? -2.326 44.156 14.094 1 68.69 146 ASP B O 1
ATOM 2347 N N . ASN B 1 147 ? -3.613 42.688 13.086 1 63.97 147 ASN B N 1
ATOM 2348 C CA . ASN B 1 147 ? -4.66 43.688 12.953 1 63.97 147 ASN B CA 1
ATOM 2349 C C . ASN B 1 147 ? -5.684 43.594 14.086 1 63.97 147 ASN B C 1
ATOM 2351 O O . ASN B 1 147 ? -6.383 44.562 14.391 1 63.97 147 ASN B O 1
#

Foldseek 3Di:
DDPVLLVVQLVQLQVVLQVCLVVVLVVCCVPVNPVSCVLCVVCVPLSSVLSSQLSCQQGSLLCLVVVPVDDPVVSVVSNCCSNLVSNVVSCVVSVVFDPVDPVSNVVVSVVSVVVSVVVVVVVVVVVVVVVVVVVVVVVVVVVVVVD/DDPVLLVVQLVQLQVVLQVCLVVVLVVCCVPVNPVSCVLCVVCVPLSSVLSSQLSCQQGSLLCLVVVPVDDPVVSVVSNCCSNLVSNVVSCVVSVVFDPVDPVSNVVVSVVSVVVSVVVVVVVVVVVVVVVVVVVVVVVVVVVVVVD

Solvent-accessible surface area (backbone atoms only — not comparable to full-atom values): 15181 Å² total; per-residue (Å²): 135,61,70,65,55,55,52,52,30,43,54,48,4,31,28,50,9,28,27,48,52,49,51,52,49,46,51,36,33,74,74,75,27,69,72,61,44,46,65,47,67,75,41,45,61,60,52,53,51,45,27,26,50,28,13,28,30,49,47,24,39,55,56,46,73,71,44,77,91,51,53,69,69,56,33,49,50,51,30,49,48,43,16,53,48,42,37,53,52,47,28,57,77,72,59,74,49,55,77,90,37,70,69,49,37,52,52,51,51,51,49,49,51,52,51,51,50,49,54,49,51,54,51,50,54,51,51,49,53,50,51,50,54,53,52,50,51,53,52,52,53,54,51,60,69,73,101,134,61,69,64,55,55,52,50,31,44,53,48,4,32,28,49,8,28,27,50,51,49,51,54,50,47,52,36,32,73,74,73,27,66,73,60,46,45,66,46,67,74,40,44,61,60,50,52,52,44,28,24,52,30,14,28,29,49,48,23,40,54,56,47,74,71,44,78,90,50,52,70,68,57,32,48,50,51,33,49,48,43,15,52,48,43,36,52,54,47,28,57,76,72,58,72,49,56,76,88,38,71,68,49,38,52,51,50,52,51,49,48,51,52,52,51,49,51,55,50,50,54,50,49,53,52,52,50,52,51,51,51,54,52,51,49,52,51,52,51,54,54,52,59,69,74,102

Sequence (294 aa):
MRFKDLVSYFFGGIAWGCTFLVVINLIGYTVIGSTFLEPLMENFVMHAVGAMVVGVCCGSTSYVYKIESLSLRKQIAFHFTIGLGGYLLIAYKLGWMPISNIGYVITFILMAIIIFTSIWTGFYFYNRNEAKKYNAKIKEIEKENDNMRFKDLVSYFFGGIAWGCTFLVVINLIGYTVIGSTFLEPLMENFVMHAVGAMVVGVCCGSTSYVYKIESLSLRKQIAFHFTIGLGGYLLIAYKLGWMPISNIGYVITFILMAIIIFTSIWTGFYFYNRNEAKKYNAKIKEIEKENDN

Secondary structure (DSSP, 8-state):
--HHHHHHHHHHHHHHHHHHHHHHHHHHHHHH-GGGGHHHHH-HHHHHHHHHHHHHHHHGGGGGGG-TTS-HHHHHHHHHHHHHHHHHHHHHHHT-S--S-HHHHHHHHHHHHHHHHHHHHHHHHHHHHHHHHHHHHHHHHHHHHH-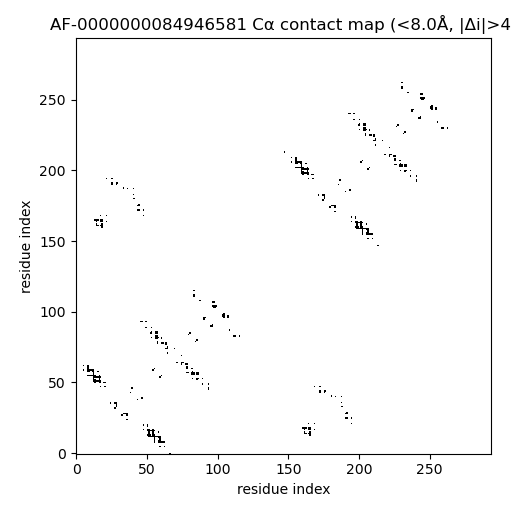/--HHHHHHHHHHHHHHHHHHHHHHHHHHHHHH-GGGGHHHHHTHHHHHHHHHHHHHHHTGGGGGGG-TTS-HHHHHHHHHHHHHHHHHHHHHHHT-S--S-HHHHHHHHHHHHHHHHHHHHHHHHHHHHHHHHHHHHHHHHHHHHH-